Protein AF-0000000086159029 (afdb_homodimer)

Foldseek 3Di:
DPVPPVVVVVVVVVVVVVVVVVPVPPPQDDPVCLLVVLQVVLLVCLLVVHQLCVCVDPVNLVVVCVVPVNCNVSGDHSVSSVPDDYDPVSVVVSVVSNVVVD/DPVPPVVVVVVVVVVVVVVVVVVVPPPQDDPVCLLVVLQVVLLVCLLVVHQLCVCVDPVNLVVVCVVPVNCNVSGDHSVVSVPDDYDPVSVVVSVVSNVVVD

Sequence (204 aa):
MRTTNSNDQRTAALQGVGAYESLKRMVSFTAQHRPELLRRLRAFQLSCNLPSSFIEKEATIRLFTFLNPDVIQYLPTPRELDAVVLDEATMAEVRRGARTQRMRTTNSNDQRTAALQGVGAYESLKRMVSFTAQHRPELLRRLRAFQLSCNLPSSFIEKEATIRLFTFLNPDVIQYLPTPRELDAVVLDEATMAEVRRGARTQR

Structure (mmCIF, N/CA/C/O backbone):
data_AF-0000000086159029-model_v1
#
loop_
_entity.id
_entity.type
_entity.pdbx_description
1 polymer 'Uncharacterized protein'
#
loop_
_atom_site.group_PDB
_atom_site.id
_atom_site.type_symbol
_atom_site.label_atom_id
_atom_site.label_alt_id
_atom_site.label_comp_id
_atom_site.label_asym_id
_atom_site.label_entity_id
_atom_site.label_seq_id
_atom_site.pdbx_PDB_ins_code
_atom_site.Cartn_x
_atom_site.Cartn_y
_atom_site.Cartn_z
_atom_site.occupancy
_atom_site.B_iso_or_equiv
_atom_site.auth_seq_id
_atom_site.auth_comp_id
_atom_site.auth_asym_id
_atom_site.auth_atom_id
_atom_site.pdbx_PDB_model_num
ATOM 1 N N . MET A 1 1 ? -25.609 32.531 42.469 1 28.28 1 MET A N 1
ATOM 2 C CA . MET A 1 1 ? -25.703 31.391 41.562 1 28.28 1 MET A CA 1
ATOM 3 C C . MET A 1 1 ? -24.672 31.484 40.438 1 28.28 1 MET A C 1
ATOM 5 O O . MET A 1 1 ? -24.703 32.438 39.656 1 28.28 1 MET A O 1
ATOM 9 N N . ARG A 1 2 ? -23.422 30.828 40.625 1 37.5 2 ARG A N 1
ATOM 10 C CA . ARG A 1 2 ? -22.109 30.812 40 1 37.5 2 ARG A CA 1
ATOM 11 C C . ARG A 1 2 ? -22.172 30.125 38.625 1 37.5 2 ARG A C 1
ATOM 13 O O . ARG A 1 2 ? -22.109 28.906 38.531 1 37.5 2 ARG A O 1
ATOM 20 N N . THR A 1 3 ? -23 30.594 37.656 1 36.22 3 THR A N 1
ATOM 21 C CA . THR A 1 3 ? -23.25 30.156 36.312 1 36.22 3 THR A CA 1
ATOM 22 C C . THR A 1 3 ? -22 30.328 35.438 1 36.22 3 THR A C 1
ATOM 24 O O . THR A 1 3 ? -22.016 30.047 34.25 1 36.22 3 THR A O 1
ATOM 27 N N . THR A 1 4 ? -20.984 31.078 35.844 1 36.16 4 THR A N 1
ATOM 28 C CA . THR A 1 4 ? -19.922 31.422 34.906 1 36.16 4 THR A CA 1
ATOM 29 C C . THR A 1 4 ? -19.062 30.203 34.594 1 36.16 4 THR A C 1
ATOM 31 O O . THR A 1 4 ? -18.156 30.281 33.781 1 36.16 4 THR A O 1
ATOM 34 N N . ASN A 1 5 ? -19.078 29.109 35.469 1 35.81 5 ASN A N 1
ATOM 35 C CA . ASN A 1 5 ? -18.016 28.141 35.281 1 35.81 5 ASN A CA 1
ATOM 36 C C . ASN A 1 5 ? -18.297 27.203 34.125 1 35.81 5 ASN A C 1
ATOM 38 O O . ASN A 1 5 ? -17.5 26.328 33.812 1 35.81 5 ASN A O 1
ATOM 42 N N . SER A 1 6 ? -19.594 27.141 33.656 1 39.5 6 SER A N 1
ATOM 43 C CA . SER A 1 6 ? -19.844 26.078 32.688 1 39.5 6 SER A CA 1
ATOM 44 C C . SER A 1 6 ? -19.234 26.406 31.328 1 39.5 6 SER A C 1
ATOM 46 O O . SER A 1 6 ? -19.125 25.531 30.469 1 39.5 6 SER A O 1
ATOM 48 N N . ASN A 1 7 ? -19.125 27.797 31.078 1 32.94 7 ASN A N 1
ATOM 49 C CA . ASN A 1 7 ? -18.688 28.094 29.719 1 32.94 7 ASN A CA 1
ATOM 50 C C . ASN A 1 7 ? -17.219 27.766 29.516 1 32.94 7 ASN A C 1
ATOM 52 O O . ASN A 1 7 ? -16.719 27.75 28.375 1 32.94 7 ASN A O 1
ATOM 56 N N . ASP A 1 8 ? -16.375 27.781 30.609 1 37.56 8 ASP A N 1
ATOM 57 C CA . ASP A 1 8 ? -14.945 27.547 30.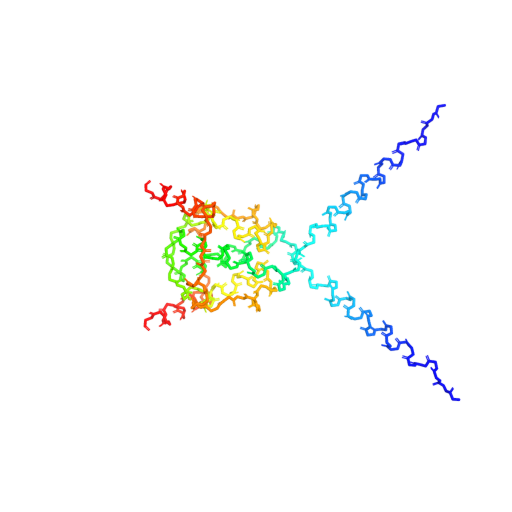438 1 37.56 8 ASP A CA 1
ATOM 58 C C . ASP A 1 8 ? -14.664 26.094 30.078 1 37.56 8 ASP A C 1
ATOM 60 O O . ASP A 1 8 ? -13.727 25.797 29.344 1 37.56 8 ASP A O 1
ATOM 64 N N . GLN A 1 9 ? -15.562 25.188 30.641 1 36.28 9 GLN A N 1
ATOM 65 C CA . GLN A 1 9 ? -15.211 23.797 30.375 1 36.28 9 GLN A CA 1
ATOM 66 C C . GLN A 1 9 ? -15.508 23.422 28.922 1 36.28 9 GLN A C 1
ATOM 68 O O . GLN A 1 9 ? -14.961 22.438 28.406 1 36.28 9 GLN A O 1
ATOM 73 N N . ARG A 1 10 ? -16.609 24.062 28.359 1 36.88 10 ARG A N 1
ATOM 74 C CA . ARG A 1 10 ? -16.875 23.719 26.953 1 36.88 10 ARG A CA 1
ATOM 75 C C . ARG A 1 10 ? -15.766 24.266 26.047 1 36.88 10 ARG A C 1
ATOM 77 O O . ARG A 1 10 ? -15.438 23.656 25.031 1 36.88 10 ARG A O 1
ATOM 84 N N . THR A 1 11 ? -15.219 25.5 26.375 1 34.94 11 THR A N 1
ATOM 85 C CA . THR A 1 11 ? -14.148 25.984 25.516 1 34.94 11 THR A CA 1
ATOM 86 C C . THR A 1 11 ? -12.914 25.094 25.641 1 34.94 11 THR A C 1
ATOM 88 O O . THR A 1 11 ? -12.156 24.922 24.688 1 34.94 11 THR A O 1
ATOM 91 N N . ALA A 1 12 ? -12.617 24.594 26.844 1 35.59 12 ALA A N 1
ATOM 92 C CA . ALA A 1 12 ? -11.469 23.703 26.984 1 35.59 12 ALA A CA 1
ATOM 93 C C . ALA A 1 12 ? -11.727 22.375 26.266 1 35.59 12 ALA A C 1
ATOM 95 O O . ALA A 1 12 ? -10.805 21.75 25.734 1 35.59 12 ALA A O 1
ATOM 96 N N . ALA A 1 13 ? -12.969 21.844 26.312 1 32.94 13 ALA A N 1
ATOM 97 C CA . ALA A 1 13 ? -13.25 20.594 25.609 1 32.94 13 ALA A CA 1
ATOM 98 C C . ALA A 1 13 ? -13.195 20.781 24.094 1 32.94 13 ALA A C 1
ATOM 100 O O . ALA A 1 13 ? -12.805 19.875 23.359 1 32.94 13 ALA A O 1
ATOM 101 N N . LEU A 1 14 ? -13.719 21.891 23.562 1 34.53 14 LEU A N 1
ATOM 102 C CA . LEU A 1 14 ? -13.578 22.156 22.141 1 34.53 14 LEU A CA 1
ATOM 103 C C . LEU A 1 14 ? -12.117 22.422 21.781 1 34.53 14 LEU A C 1
ATOM 105 O O . LEU A 1 14 ? -11.711 22.219 20.641 1 34.53 14 LEU A O 1
ATOM 109 N N . GLN A 1 15 ? -11.305 23.109 22.656 1 33.97 15 GLN A N 1
ATOM 110 C CA . GLN A 1 15 ? -9.875 23.125 22.359 1 33.97 15 GLN A CA 1
ATOM 111 C C . GLN A 1 15 ? -9.305 21.719 22.297 1 33.97 15 GLN A C 1
ATOM 113 O O . GLN A 1 15 ? -8.336 21.469 21.578 1 33.97 15 GLN A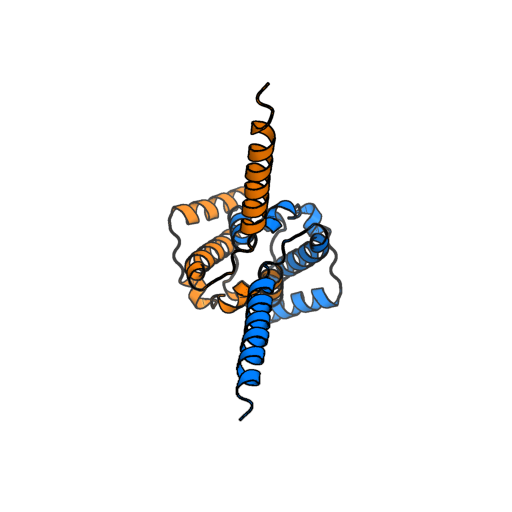 O 1
ATOM 118 N N . GLY A 1 16 ? -9.734 20.797 23.156 1 33.5 16 GLY A N 1
ATOM 119 C CA . GLY A 1 16 ? -9.312 19.406 23.031 1 33.5 16 GLY A CA 1
ATOM 120 C C . GLY A 1 16 ? -9.781 18.75 21.75 1 33.5 16 GLY A C 1
ATOM 121 O O . GLY A 1 16 ? -9.219 17.75 21.328 1 33.5 16 GLY A O 1
ATOM 122 N N . VAL A 1 17 ? -11.062 18.969 21.297 1 33.78 17 VAL A N 1
ATOM 123 C CA . VAL A 1 17 ? -11.492 18.531 19.984 1 33.78 17 VAL A CA 1
ATOM 124 C C . VAL A 1 17 ? -10.703 19.266 18.891 1 33.78 17 VAL A C 1
ATOM 126 O O . VAL A 1 17 ? -10.422 18.703 17.828 1 33.78 17 VAL A O 1
ATOM 129 N N . GLY A 1 18 ? -10.5 20.578 18.891 1 34.28 18 GLY A N 1
ATOM 130 C CA . GLY A 1 18 ? -9.617 21.234 17.938 1 34.28 18 GLY A CA 1
ATOM 131 C C . GLY A 1 18 ? -8.227 20.625 17.891 1 34.28 18 GLY A C 1
ATOM 132 O O . GLY A 1 18 ? -7.586 20.609 16.844 1 34.28 18 GLY A O 1
ATOM 133 N N . ALA A 1 19 ? -7.543 20.391 19.125 1 32.28 19 ALA A N 1
ATOM 134 C CA . ALA A 1 19 ? -6.27 19.672 19.172 1 32.28 19 ALA A CA 1
ATOM 135 C C . ALA A 1 19 ? -6.414 18.25 18.625 1 32.28 19 ALA A C 1
ATOM 137 O O . ALA A 1 19 ? -5.492 17.719 18.016 1 32.28 19 ALA A O 1
ATOM 138 N N . TYR A 1 20 ? -7.48 17.438 18.984 1 32.84 20 TYR A N 1
ATOM 139 C CA . TYR A 1 20 ? -7.703 16.156 18.328 1 32.84 20 TYR A CA 1
ATOM 140 C C . TYR A 1 20 ? -7.945 16.344 16.828 1 32.84 20 TYR A C 1
ATOM 142 O O . TYR A 1 20 ? -7.551 15.508 16.016 1 32.84 20 TYR A O 1
ATOM 150 N N . GLU A 1 21 ? -8.852 17.172 16.391 1 36.28 21 GLU A N 1
ATOM 151 C CA . GLU A 1 21 ? -8.977 17.5 14.969 1 36.28 21 GLU A CA 1
ATOM 152 C C . GLU A 1 21 ? -7.656 18.016 14.406 1 36.28 21 GLU A C 1
ATOM 154 O O . GLU A 1 21 ? -7.391 17.875 13.211 1 36.28 21 GLU A O 1
ATOM 159 N N . SER A 1 22 ? -6.895 18.859 15.031 1 35.72 22 SER A N 1
ATOM 160 C CA . SER A 1 22 ? -5.574 19.312 14.609 1 35.72 22 SER A CA 1
ATOM 161 C C . SER A 1 22 ? -4.633 18.141 14.375 1 35.72 22 SER A C 1
ATOM 163 O O . SER A 1 22 ? -3.758 18.203 13.508 1 35.72 22 SER A O 1
ATOM 165 N N . LEU A 1 23 ? -4.441 17.281 15.461 1 37.5 23 LEU A N 1
ATOM 166 C CA . LEU A 1 23 ? -3.432 16.219 15.414 1 37.5 23 LEU A CA 1
ATOM 167 C C . LEU A 1 23 ? -3.779 15.18 14.352 1 37.5 23 LEU A C 1
ATOM 169 O O . LEU A 1 23 ? -3.104 14.156 14.242 1 37.5 23 LEU A O 1
ATOM 173 N N . LYS A 1 24 ? -5.059 14.859 14.242 1 41.88 24 LYS A N 1
ATOM 174 C CA . LYS A 1 24 ? -5.121 13.797 13.25 1 41.88 24 LYS A CA 1
ATOM 175 C C . LYS A 1 24 ? -4.242 14.117 12.039 1 41.88 24 LYS A C 1
ATOM 177 O O . LYS A 1 24 ? -4.723 14.656 11.047 1 41.88 24 LYS A O 1
ATOM 182 N N . ARG A 1 25 ? -3.258 14.969 12.336 1 43.34 25 ARG A N 1
ATOM 183 C CA . ARG A 1 25 ? -2.164 15.383 11.461 1 43.34 25 ARG A CA 1
ATOM 184 C C . ARG A 1 25 ? -1.677 14.227 10.602 1 43.34 25 ARG A C 1
ATOM 186 O O . ARG A 1 25 ? -1.219 13.203 11.125 1 43.34 25 ARG A O 1
ATOM 193 N N . MET A 1 26 ? -2.264 14.062 9.547 1 47.12 26 MET A N 1
ATOM 194 C CA . MET A 1 26 ? -1.536 13.258 8.562 1 47.12 26 MET A CA 1
ATOM 195 C C . MET A 1 26 ? -0.032 13.344 8.805 1 47.12 26 MET A C 1
ATOM 197 O O . MET A 1 26 ? 0.511 14.438 8.977 1 47.12 26 MET A O 1
ATOM 201 N N . VAL A 1 27 ? 0.505 12.547 9.672 1 51.78 27 VAL A N 1
ATOM 202 C CA . VAL A 1 27 ? 1.943 12.422 9.891 1 51.78 27 VAL A CA 1
ATOM 203 C C . VAL A 1 27 ? 2.689 12.742 8.594 1 51.78 27 VAL A C 1
ATOM 205 O O . VAL A 1 27 ? 2.473 12.094 7.57 1 51.78 27 VAL A O 1
ATOM 208 N N . SER A 1 28 ? 2.916 14.031 8.406 1 69.75 28 SER A N 1
ATOM 209 C CA . SER A 1 28 ? 3.875 14.336 7.352 1 69.75 28 SER A CA 1
ATOM 210 C C . SER A 1 28 ? 5.043 13.352 7.363 1 69.75 28 SER A C 1
ATOM 212 O O . SER A 1 28 ? 5.621 13.086 8.414 1 69.75 28 SER A O 1
ATOM 214 N N . PHE A 1 29 ? 5.148 12.695 6.324 1 78.06 29 PHE A N 1
ATOM 215 C CA . PHE A 1 29 ? 6.285 11.797 6.148 1 78.06 29 PHE A CA 1
ATOM 216 C C . PHE A 1 29 ? 7.574 12.586 5.953 1 78.06 29 PHE A C 1
ATOM 218 O O . PHE A 1 29 ? 7.621 13.516 5.148 1 78.06 29 PHE A O 1
ATOM 225 N N . THR A 1 30 ? 8.422 12.383 6.871 1 82.88 30 THR A N 1
ATOM 226 C CA . THR A 1 30 ? 9.758 12.961 6.758 1 82.88 30 THR A CA 1
ATOM 227 C C . THR A 1 30 ? 10.812 11.867 6.621 1 82.88 30 THR A C 1
ATOM 229 O O . THR A 1 30 ? 10.492 10.68 6.688 1 82.88 30 THR A O 1
ATOM 232 N N . ALA A 1 31 ? 12.031 12.273 6.383 1 88.31 31 ALA A N 1
ATOM 233 C CA . ALA A 1 31 ? 13.148 11.344 6.219 1 88.31 31 ALA A CA 1
ATOM 234 C C . ALA A 1 31 ? 13.297 10.445 7.441 1 88.31 31 ALA A C 1
ATOM 236 O O . ALA A 1 31 ? 13.734 9.297 7.328 1 88.31 31 ALA A O 1
ATOM 237 N N . GLN A 1 32 ? 12.883 10.906 8.586 1 91.44 32 GLN A N 1
ATOM 238 C CA . GLN A 1 32 ? 13.023 10.133 9.812 1 91.44 32 GLN A CA 1
ATOM 239 C C . GLN A 1 32 ? 12.125 8.906 9.797 1 91.44 32 GLN A C 1
ATOM 241 O O . GLN A 1 32 ? 12.383 7.93 10.508 1 91.44 32 GLN A O 1
ATOM 246 N N . HIS A 1 33 ? 11.117 8.938 8.969 1 92.94 33 HIS A N 1
ATOM 247 C CA . HIS A 1 33 ? 10.156 7.844 8.906 1 92.94 33 HIS A CA 1
ATOM 248 C C . HIS A 1 33 ? 10.609 6.762 7.93 1 92.94 33 HIS A C 1
ATOM 250 O O . HIS A 1 33 ? 10.031 5.676 7.887 1 92.94 33 HIS A O 1
ATOM 256 N N . ARG A 1 34 ? 11.641 6.996 7.137 1 95.12 34 ARG A N 1
ATOM 257 C CA . ARG A 1 34 ? 11.992 6.133 6.02 1 95.12 34 ARG A CA 1
ATOM 258 C C . ARG A 1 34 ? 12.406 4.746 6.504 1 95.12 34 ARG A C 1
ATOM 260 O O . ARG A 1 34 ? 12.023 3.734 5.914 1 95.12 34 ARG A O 1
ATOM 267 N N . PRO A 1 35 ? 13.156 4.617 7.625 1 95.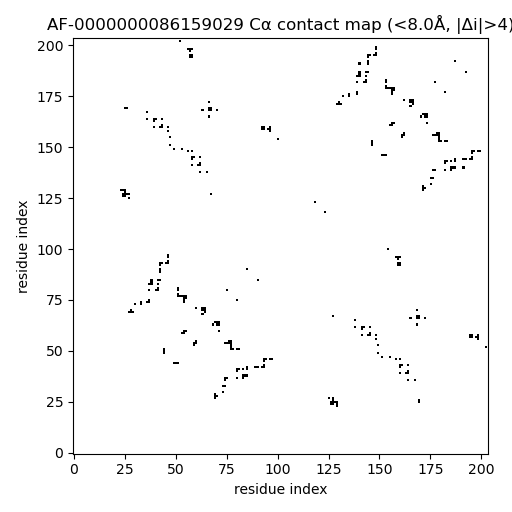69 35 PRO A N 1
ATOM 268 C CA . PRO A 1 35 ? 13.484 3.258 8.062 1 95.69 35 PRO A CA 1
ATOM 269 C C . PRO A 1 35 ? 12.242 2.424 8.375 1 95.69 35 PRO A C 1
ATOM 271 O O . PRO A 1 35 ? 12.188 1.243 8.016 1 95.69 35 PRO A O 1
ATOM 274 N N . GLU A 1 36 ? 11.312 3.02 8.992 1 95.75 36 GLU A N 1
ATOM 275 C CA . GLU A 1 36 ? 10.078 2.291 9.281 1 95.75 36 GLU A CA 1
ATOM 276 C C . GLU A 1 36 ? 9.305 2.006 7.996 1 95.75 36 GLU A C 1
ATOM 278 O O . GLU A 1 36 ? 8.703 0.935 7.852 1 95.75 36 GLU A O 1
ATOM 283 N N . LEU A 1 37 ? 9.305 2.926 7.141 1 96.56 37 LEU A N 1
ATOM 284 C CA . LEU A 1 37 ? 8.672 2.693 5.848 1 96.56 37 LEU A CA 1
ATOM 285 C C . LEU A 1 37 ? 9.273 1.471 5.156 1 96.56 37 LEU A C 1
ATOM 287 O O . LEU A 1 37 ? 8.539 0.597 4.688 1 96.56 37 LEU A O 1
ATOM 291 N N . LEU A 1 38 ? 10.57 1.429 5.117 1 98.06 38 LEU A N 1
ATOM 292 C CA . LEU A 1 38 ? 11.266 0.322 4.469 1 98.06 38 LEU A CA 1
ATOM 293 C C . LEU A 1 38 ? 10.906 -1.005 5.133 1 98.06 38 LEU A C 1
ATOM 295 O O . LEU A 1 38 ? 10.656 -1.997 4.449 1 98.06 38 LEU A O 1
ATOM 299 N N . ARG A 1 39 ? 10.867 -0.981 6.406 1 98.06 39 ARG A N 1
ATOM 300 C CA . ARG A 1 39 ? 10.523 -2.188 7.152 1 98.06 39 ARG A CA 1
ATOM 301 C C . ARG A 1 39 ? 9.109 -2.652 6.82 1 98.06 39 ARG A C 1
ATOM 303 O O . ARG A 1 39 ? 8.883 -3.838 6.57 1 98.06 39 ARG A O 1
ATOM 310 N N . ARG A 1 40 ? 8.172 -1.759 6.805 1 97.56 40 ARG A N 1
ATOM 311 C CA . ARG A 1 40 ? 6.773 -2.09 6.539 1 97.56 40 ARG A CA 1
ATOM 312 C C . ARG A 1 40 ? 6.586 -2.553 5.098 1 97.56 40 ARG A C 1
ATOM 314 O O . ARG A 1 40 ? 5.84 -3.498 4.836 1 97.56 40 ARG A O 1
ATOM 321 N N . LEU A 1 41 ? 7.293 -1.912 4.211 1 98.31 41 LEU A N 1
ATOM 322 C CA . LEU A 1 41 ? 7.23 -2.309 2.809 1 98.31 41 LEU A CA 1
ATOM 323 C C . LEU A 1 41 ? 7.793 -3.715 2.617 1 98.31 41 LEU A C 1
ATOM 325 O O . LEU A 1 41 ? 7.211 -4.527 1.892 1 98.31 41 LEU A O 1
ATOM 329 N N . ARG A 1 42 ? 8.883 -3.945 3.25 1 98.5 42 ARG A N 1
ATOM 330 C CA . ARG A 1 42 ? 9.508 -5.258 3.137 1 98.5 42 ARG A CA 1
ATOM 331 C C . ARG A 1 42 ? 8.617 -6.344 3.732 1 98.5 42 ARG A C 1
ATOM 333 O O . ARG A 1 42 ? 8.461 -7.414 3.145 1 98.5 42 ARG A O 1
ATOM 340 N N . ALA A 1 43 ? 8.023 -6.137 4.824 1 98.25 43 ALA A N 1
ATOM 341 C CA . ALA A 1 43 ? 7.102 -7.086 5.441 1 98.25 43 ALA A CA 1
ATOM 342 C C . ALA A 1 43 ? 5.906 -7.359 4.531 1 98.25 43 ALA A C 1
ATOM 344 O O . ALA A 1 43 ? 5.508 -8.516 4.355 1 98.25 43 ALA A O 1
ATOM 345 N N . PHE A 1 44 ? 5.391 -6.312 3.967 1 97.69 44 PHE A N 1
ATOM 346 C CA . PHE A 1 44 ? 4.277 -6.426 3.029 1 97.69 44 PHE A CA 1
ATOM 347 C C . PHE A 1 44 ? 4.676 -7.258 1.814 1 97.69 44 PHE A C 1
ATOM 349 O O . PHE A 1 44 ? 3.939 -8.156 1.404 1 97.69 44 PHE A O 1
ATOM 356 N N . GLN A 1 45 ? 5.816 -6.953 1.301 1 97.81 45 GLN A N 1
ATOM 357 C CA . GLN A 1 45 ? 6.352 -7.66 0.144 1 97.81 45 GLN A CA 1
ATOM 358 C C . GLN A 1 45 ? 6.438 -9.164 0.409 1 97.81 45 GLN A C 1
ATOM 360 O O . GLN A 1 45 ? 5.969 -9.969 -0.398 1 97.81 45 GLN A O 1
ATOM 365 N N . LEU A 1 46 ? 6.949 -9.453 1.49 1 97.25 46 LEU A N 1
ATOM 366 C CA . LEU A 1 46 ? 7.156 -10.852 1.836 1 97.25 46 LEU A CA 1
ATOM 367 C C . LEU A 1 46 ? 5.828 -11.531 2.154 1 97.25 46 LEU A C 1
ATOM 369 O O . LEU A 1 46 ? 5.59 -12.664 1.736 1 97.25 46 LEU A O 1
ATOM 373 N N . SER A 1 47 ? 4.953 -10.891 2.812 1 96.69 47 SER A N 1
ATOM 374 C CA . SER A 1 47 ? 3.67 -11.469 3.201 1 96.69 47 SER A CA 1
ATOM 375 C C . SER A 1 47 ? 2.801 -11.75 1.982 1 96.69 47 SER A C 1
ATOM 377 O O . SER A 1 47 ? 1.988 -12.68 1.997 1 96.69 47 SER A O 1
ATOM 379 N N . CYS A 1 48 ? 3.014 -10.969 0.991 1 96.56 48 CYS A N 1
ATOM 380 C CA . CYS A 1 48 ? 2.207 -11.102 -0.217 1 96.56 48 CYS A CA 1
ATOM 381 C C . CYS A 1 48 ? 2.982 -11.82 -1.314 1 96.56 48 CYS A C 1
ATOM 383 O O . CYS A 1 48 ? 2.482 -11.984 -2.428 1 96.56 48 CYS A O 1
ATOM 385 N N . ASN A 1 49 ? 4.195 -12.156 -1.078 1 95.69 49 ASN A N 1
ATOM 386 C CA . ASN A 1 49 ? 5.062 -12.836 -2.037 1 95.69 49 ASN A CA 1
ATOM 387 C C . ASN A 1 49 ? 5.219 -12.016 -3.32 1 95.69 49 ASN A C 1
ATOM 389 O O . ASN A 1 49 ? 5.051 -12.547 -4.422 1 95.69 49 ASN A O 1
ATOM 393 N N . LEU A 1 50 ? 5.5 -10.797 -3.096 1 96.81 50 LEU A N 1
ATOM 394 C CA . LEU A 1 50 ? 5.648 -9.898 -4.238 1 96.81 50 LEU A CA 1
ATOM 395 C C . LEU A 1 50 ? 7.109 -9.789 -4.66 1 96.81 50 LEU A C 1
ATOM 397 O O . LEU A 1 50 ? 8 -9.758 -3.811 1 96.81 50 LEU A O 1
ATOM 401 N N . PRO A 1 51 ? 7.289 -9.703 -5.988 1 96.88 51 PRO A N 1
ATOM 402 C CA . PRO A 1 51 ? 8.617 -9.234 -6.379 1 96.88 51 PRO A CA 1
ATOM 403 C C . PRO A 1 51 ? 8.891 -7.793 -5.961 1 96.88 51 PRO A C 1
ATOM 405 O O . PRO A 1 51 ? 7.949 -7.012 -5.797 1 96.88 51 PRO A O 1
ATOM 408 N N . SER A 1 52 ? 10.195 -7.422 -5.781 1 96.88 52 SER A N 1
ATOM 409 C CA . SER A 1 52 ? 10.523 -6.078 -5.312 1 96.88 52 SER A CA 1
ATOM 410 C C . SER A 1 52 ? 10.141 -5.023 -6.352 1 96.88 52 SER A C 1
ATOM 412 O O . SER A 1 52 ? 9.945 -3.855 -6.012 1 96.88 52 SER A O 1
ATOM 414 N N . SER A 1 53 ? 9.945 -5.469 -7.52 1 95.94 53 SER A N 1
ATOM 415 C CA . SER A 1 53 ? 9.609 -4.531 -8.586 1 95.94 53 SER A CA 1
ATOM 416 C C . SER A 1 53 ? 8.211 -3.963 -8.406 1 95.94 53 SER A C 1
ATOM 418 O O . SER A 1 53 ? 7.84 -2.979 -9.047 1 95.94 53 SER A O 1
ATOM 420 N N . PHE A 1 54 ? 7.445 -4.555 -7.488 1 96.69 54 PHE A N 1
ATOM 421 C CA . PHE A 1 54 ? 6.09 -4.055 -7.289 1 96.69 54 PHE A CA 1
ATOM 422 C C . PHE A 1 54 ? 6.109 -2.582 -6.898 1 96.69 54 PHE A C 1
ATOM 424 O O . PHE A 1 54 ? 5.152 -1.852 -7.168 1 96.69 54 PHE A O 1
ATOM 431 N N . ILE A 1 55 ? 7.199 -2.098 -6.289 1 97.06 55 ILE A N 1
ATOM 432 C CA . ILE A 1 55 ? 7.293 -0.75 -5.738 1 97.06 55 ILE A CA 1
ATOM 433 C C . ILE A 1 55 ? 7.363 0.267 -6.875 1 97.06 55 ILE A C 1
ATOM 435 O O . ILE A 1 55 ? 7.121 1.458 -6.668 1 97.06 55 ILE A O 1
ATOM 439 N N . GLU A 1 56 ? 7.641 -0.199 -8.047 1 95.12 56 GLU A N 1
ATOM 440 C CA . GLU A 1 56 ? 7.836 0.701 -9.18 1 95.12 56 GLU A CA 1
ATOM 441 C C . GLU A 1 56 ? 6.609 0.713 -10.094 1 95.12 56 GLU A C 1
ATOM 443 O O . GLU A 1 56 ? 6.523 1.526 -11.016 1 95.12 56 GLU A O 1
ATOM 448 N N . LYS A 1 57 ? 5.723 -0.195 -9.891 1 94.94 57 LYS A N 1
ATOM 449 C CA . LYS A 1 57 ? 4.531 -0.251 -10.734 1 94.94 57 LYS A CA 1
ATOM 450 C C . LYS A 1 57 ? 3.705 1.024 -10.609 1 94.94 57 LYS A C 1
ATOM 452 O O . LYS A 1 57 ? 3.564 1.57 -9.508 1 94.94 57 LYS A O 1
ATOM 457 N N . GLU A 1 58 ? 3.15 1.369 -11.703 1 95.31 58 GLU A N 1
ATOM 458 C CA . GLU A 1 58 ? 2.359 2.596 -11.742 1 95.31 58 GLU A CA 1
ATOM 459 C C . GLU A 1 58 ? 1.204 2.545 -10.75 1 95.31 58 GLU A C 1
ATOM 461 O O . GLU A 1 58 ? 0.96 3.51 -10.023 1 95.31 58 GLU A O 1
ATOM 466 N N . ALA A 1 59 ? 0.507 1.465 -10.711 1 96.12 59 ALA A N 1
ATOM 467 C CA . ALA A 1 59 ? -0.63 1.322 -9.805 1 96.12 59 ALA A CA 1
ATOM 468 C C . ALA A 1 59 ? -0.187 1.418 -8.344 1 96.12 59 ALA A C 1
ATOM 470 O O . ALA A 1 59 ? -0.919 1.93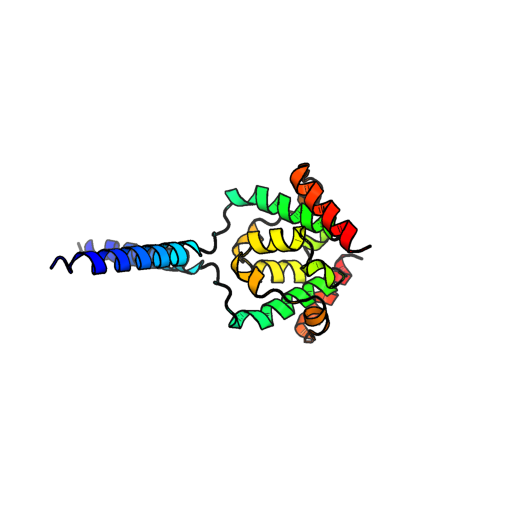8 -7.5 1 96.12 59 ALA A O 1
ATOM 471 N N . THR A 1 60 ? 1.028 0.892 -8.039 1 96.81 60 THR A N 1
ATOM 472 C CA . THR A 1 60 ? 1.575 1.021 -6.691 1 96.81 60 THR A CA 1
ATOM 473 C C . THR A 1 60 ? 1.834 2.486 -6.352 1 96.81 60 THR A C 1
ATOM 475 O O . THR A 1 60 ? 1.397 2.973 -5.305 1 96.81 60 THR A O 1
ATOM 478 N N . ILE A 1 61 ? 2.436 3.156 -7.242 1 95.62 61 ILE A N 1
ATOM 479 C CA . ILE A 1 61 ? 2.791 4.555 -7.031 1 95.62 61 ILE A CA 1
ATOM 480 C C . ILE A 1 61 ? 1.523 5.387 -6.855 1 95.62 61 ILE A C 1
ATOM 482 O O . ILE A 1 61 ? 1.447 6.23 -5.957 1 95.62 61 ILE A O 1
ATOM 486 N N . ARG A 1 62 ? 0.539 5.156 -7.59 1 95.19 62 ARG A N 1
ATOM 487 C CA . ARG A 1 62 ? -0.707 5.914 -7.504 1 95.19 62 ARG A CA 1
ATOM 488 C C . ARG A 1 62 ? -1.438 5.621 -6.199 1 95.19 62 ARG A C 1
ATOM 490 O O . ARG A 1 62 ? -2.006 6.527 -5.586 1 95.19 62 ARG A O 1
ATOM 497 N N . LEU A 1 63 ? -1.455 4.371 -5.82 1 96.44 63 LEU A N 1
ATOM 498 C CA . LEU A 1 63 ? -2.078 4.023 -4.547 1 96.44 63 LEU A CA 1
ATOM 499 C C . LEU A 1 63 ? -1.373 4.715 -3.389 1 96.44 63 LEU A C 1
ATOM 501 O O . LEU A 1 63 ? -2.021 5.34 -2.545 1 96.44 63 LEU A O 1
ATOM 505 N N . PHE A 1 64 ? -0.025 4.648 -3.373 1 95.75 64 PHE A N 1
ATOM 506 C CA . PHE A 1 64 ? 0.735 5.223 -2.268 1 95.75 64 PHE A CA 1
ATOM 507 C C . PHE A 1 64 ? 0.616 6.742 -2.262 1 95.75 64 PHE A C 1
ATOM 509 O O . PHE A 1 64 ? 0.515 7.355 -1.197 1 95.75 64 PHE A O 1
ATOM 516 N N . THR A 1 65 ? 0.579 7.332 -3.414 1 93.44 65 THR A N 1
ATOM 517 C CA . THR A 1 65 ? 0.354 8.773 -3.516 1 93.44 65 THR A CA 1
ATOM 518 C C . THR A 1 65 ? -1.01 9.148 -2.945 1 93.44 65 THR A C 1
ATOM 520 O O . THR A 1 65 ? -1.138 10.148 -2.24 1 93.44 65 THR A O 1
ATOM 523 N N . PHE A 1 66 ? -1.95 8.367 -3.289 1 92.62 66 PHE A N 1
ATOM 524 C CA . PHE A 1 66 ? -3.303 8.609 -2.803 1 92.62 66 PHE A CA 1
ATOM 525 C C . PHE A 1 66 ? -3.361 8.5 -1.283 1 92.62 66 PHE A C 1
ATOM 527 O O . PHE A 1 66 ? -4.039 9.289 -0.622 1 92.62 66 PHE A O 1
ATOM 534 N N . LEU A 1 67 ? -2.658 7.496 -0.751 1 92.62 67 LEU A N 1
ATOM 535 C CA . LEU A 1 67 ? -2.672 7.27 0.69 1 92.62 67 LEU A CA 1
ATOM 536 C C . LEU A 1 67 ? -1.892 8.359 1.419 1 92.62 67 LEU A C 1
ATOM 538 O O . LEU A 1 67 ? -2.326 8.844 2.465 1 92.62 67 LEU A O 1
ATOM 542 N N . ASN A 1 68 ? -0.752 8.672 0.876 1 90.62 68 ASN A N 1
ATOM 543 C CA . ASN A 1 68 ? 0.14 9.68 1.443 1 90.62 68 ASN A CA 1
ATOM 544 C C . ASN A 1 68 ? 1.101 10.227 0.395 1 90.62 68 ASN A C 1
ATOM 546 O O . ASN A 1 68 ? 2.135 9.625 0.113 1 90.62 68 ASN A O 1
ATOM 550 N N . PRO A 1 69 ? 0.808 11.352 -0.107 1 89.69 69 PRO A N 1
ATOM 551 C CA . PRO A 1 69 ? 1.604 11.875 -1.22 1 89.69 69 PRO A CA 1
ATOM 552 C C . PRO A 1 69 ? 3.057 12.141 -0.834 1 89.69 69 PRO A C 1
ATOM 554 O O . PRO A 1 69 ? 3.943 12.109 -1.693 1 89.69 69 PRO A O 1
ATOM 557 N N . ASP A 1 70 ? 3.352 12.258 0.41 1 87.94 70 ASP A N 1
ATOM 558 C CA . ASP A 1 70 ? 4.715 12.555 0.844 1 87.94 70 ASP A CA 1
ATOM 559 C C . ASP A 1 70 ? 5.605 11.32 0.75 1 87.94 70 ASP A C 1
ATOM 561 O O . ASP A 1 70 ? 6.832 11.438 0.74 1 87.94 70 ASP A O 1
ATOM 565 N N . VAL A 1 71 ? 4.984 10.203 0.678 1 93 71 VAL A N 1
ATOM 566 C CA . VAL A 1 71 ? 5.754 8.969 0.82 1 93 71 VAL A CA 1
ATOM 567 C C . VAL A 1 71 ? 6.551 8.703 -0.456 1 93 71 VAL A C 1
ATOM 569 O O . VAL A 1 71 ? 7.562 8 -0.43 1 93 71 VAL A O 1
ATOM 572 N N . ILE A 1 72 ? 6.156 9.297 -1.539 1 93.31 72 ILE A N 1
ATOM 573 C CA . ILE A 1 72 ? 6.688 8.938 -2.85 1 93.31 72 ILE A CA 1
ATOM 574 C C . ILE A 1 72 ? 8.18 9.266 -2.91 1 93.31 72 ILE A C 1
ATOM 576 O O . ILE A 1 72 ? 8.961 8.508 -3.494 1 93.31 72 ILE A O 1
ATOM 580 N N . GLN A 1 73 ? 8.594 10.25 -2.299 1 93.31 73 GLN A N 1
ATOM 581 C CA . GLN A 1 73 ? 10 10.656 -2.355 1 93.31 73 GLN A CA 1
ATOM 582 C C . GLN A 1 73 ? 10.867 9.766 -1.467 1 93.31 73 GLN A C 1
ATOM 584 O O . GLN A 1 73 ? 12.094 9.805 -1.552 1 93.31 73 GLN A O 1
ATOM 589 N N . TYR A 1 74 ? 10.234 8.961 -0.739 1 95.38 74 TYR A N 1
ATOM 590 C CA . TYR A 1 74 ? 10.992 8.148 0.204 1 95.38 74 TYR A CA 1
ATOM 591 C C . TYR A 1 74 ? 10.906 6.668 -0.164 1 95.38 74 TYR A C 1
ATOM 593 O O . TYR A 1 74 ? 11.43 5.812 0.553 1 95.38 74 TYR A O 1
ATOM 601 N N . LEU A 1 75 ? 10.258 6.359 -1.239 1 97.12 75 LEU A N 1
ATOM 602 C CA . LEU A 1 75 ? 10.156 4.969 -1.664 1 97.12 75 LEU A CA 1
ATOM 603 C C . LEU A 1 75 ? 11.523 4.414 -2.037 1 97.12 75 LEU A C 1
ATOM 605 O O . LEU A 1 75 ? 12.336 5.113 -2.648 1 97.12 75 LEU A O 1
ATOM 609 N N . PRO A 1 76 ? 11.742 3.221 -1.68 1 97.81 76 PRO A N 1
ATOM 610 C CA . PRO A 1 76 ? 13 2.568 -2.049 1 97.81 76 PRO A CA 1
ATOM 611 C C . PRO A 1 76 ? 13.016 2.102 -3.502 1 97.81 76 PRO A C 1
ATOM 613 O O . PRO A 1 76 ? 11.961 1.98 -4.129 1 97.81 76 PRO A O 1
ATOM 616 N N . THR A 1 77 ? 14.234 1.883 -3.965 1 97.62 77 THR A N 1
ATOM 617 C CA . THR A 1 77 ? 14.383 1.051 -5.152 1 97.62 77 THR A CA 1
ATOM 618 C C . THR A 1 77 ? 14.156 -0.419 -4.82 1 97.62 77 THR A C 1
ATOM 620 O O . THR A 1 77 ? 14.203 -0.812 -3.652 1 97.62 77 THR A O 1
ATOM 623 N N . PRO A 1 78 ? 13.875 -1.224 -5.891 1 98 78 PRO A N 1
ATOM 624 C CA . PRO A 1 78 ? 13.758 -2.664 -5.648 1 98 78 PRO A CA 1
ATOM 625 C C . PRO A 1 78 ? 14.984 -3.246 -4.953 1 98 78 PRO A C 1
ATOM 627 O O . PRO A 1 78 ? 14.852 -4.047 -4.023 1 98 78 PRO A O 1
ATOM 630 N N . ARG A 1 79 ? 16.094 -2.807 -5.316 1 98.06 79 ARG A N 1
ATOM 631 C CA . ARG A 1 79 ? 17.328 -3.299 -4.711 1 98.06 79 ARG A CA 1
ATOM 632 C C . ARG A 1 79 ? 17.406 -2.91 -3.238 1 98.06 79 ARG A C 1
ATOM 634 O O . ARG A 1 79 ? 17.797 -3.725 -2.396 1 98.06 79 ARG A O 1
ATOM 641 N N . GLU A 1 80 ? 17.109 -1.696 -2.947 1 98.25 80 GLU A N 1
ATOM 642 C CA . GLU A 1 80 ? 17.094 -1.248 -1.558 1 98.25 80 GLU A CA 1
ATOM 643 C C . GLU A 1 80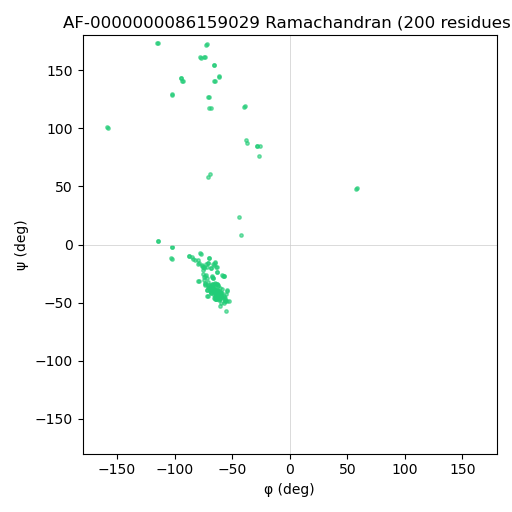 ? 16.109 -2.051 -0.727 1 98.25 80 GLU A C 1
ATOM 645 O O . GLU A 1 80 ? 16.375 -2.391 0.426 1 98.25 80 GLU A O 1
ATOM 650 N N . LEU A 1 81 ? 15.016 -2.287 -1.316 1 98.31 81 LEU A N 1
ATOM 651 C CA . LEU A 1 81 ? 13.984 -3.037 -0.614 1 98.31 81 LEU A CA 1
ATOM 652 C C . LEU A 1 81 ? 14.453 -4.457 -0.309 1 98.31 81 LEU A C 1
ATOM 654 O O . LEU A 1 81 ? 14.258 -4.953 0.802 1 98.31 81 LEU A O 1
ATOM 658 N N . ASP A 1 82 ? 15.055 -5.105 -1.242 1 97.88 82 ASP A N 1
ATOM 659 C CA . ASP A 1 82 ? 15.531 -6.477 -1.093 1 97.88 82 ASP A CA 1
ATOM 660 C C . ASP A 1 82 ? 16.609 -6.57 -0.019 1 97.88 82 ASP A C 1
ATOM 662 O O . ASP A 1 82 ? 16.812 -7.633 0.578 1 97.88 82 ASP A O 1
ATOM 666 N N . ALA A 1 83 ? 17.219 -5.453 0.189 1 98.06 83 ALA A N 1
ATOM 667 C CA . ALA A 1 83 ? 18.344 -5.438 1.123 1 98.06 83 ALA A CA 1
ATOM 668 C C . ALA A 1 83 ? 17.859 -5.281 2.561 1 98.06 83 ALA A C 1
ATOM 670 O O . ALA A 1 83 ? 18.641 -5.422 3.506 1 98.06 83 ALA A O 1
ATOM 671 N N . VAL A 1 84 ? 16.641 -4.949 2.732 1 98.12 84 VAL A N 1
ATOM 672 C CA . VAL A 1 84 ? 16.094 -4.723 4.066 1 98.12 84 VAL A CA 1
ATOM 673 C C . VAL A 1 84 ? 15.992 -6.047 4.816 1 98.12 84 VAL A C 1
ATOM 675 O O . VAL A 1 84 ? 15.375 -6.996 4.332 1 98.12 84 VAL A O 1
ATOM 678 N N . VAL A 1 85 ? 16.562 -6.062 5.988 1 97.19 85 VAL A N 1
ATOM 679 C CA . VAL A 1 85 ? 16.5 -7.219 6.871 1 97.19 85 VAL A CA 1
ATOM 680 C C . VAL A 1 85 ? 15.469 -6.965 7.977 1 97.19 85 VAL A C 1
ATOM 682 O O . VAL A 1 85 ? 15.516 -5.934 8.648 1 97.19 85 VAL A O 1
ATOM 685 N N . LEU A 1 86 ? 14.586 -7.941 8.109 1 97.62 86 LEU A N 1
ATOM 686 C CA . LEU A 1 86 ? 13.523 -7.777 9.102 1 97.62 86 LEU A CA 1
ATOM 687 C C . LEU A 1 86 ? 13.93 -8.398 10.438 1 97.62 86 LEU A C 1
ATOM 689 O O . LEU A 1 86 ? 14.562 -9.461 10.469 1 97.62 86 LEU A O 1
ATOM 693 N N . ASP A 1 87 ? 13.531 -7.668 11.422 1 95.44 87 ASP A N 1
ATOM 694 C CA . ASP A 1 87 ? 13.711 -8.273 12.734 1 95.44 87 ASP A CA 1
ATOM 695 C C . ASP A 1 87 ? 12.703 -9.406 12.961 1 95.44 87 ASP A C 1
ATOM 697 O O . ASP A 1 87 ? 11.789 -9.594 12.156 1 95.44 87 ASP A O 1
ATOM 701 N N . GLU A 1 88 ? 12.883 -10.117 14.023 1 94.69 88 GLU A N 1
ATOM 702 C CA . GLU A 1 88 ? 12.086 -11.297 14.305 1 94.69 88 GLU A CA 1
ATOM 703 C C . GLU A 1 88 ? 10.617 -10.938 14.531 1 94.69 88 GLU A C 1
ATOM 705 O O . GLU A 1 88 ? 9.719 -11.664 14.102 1 94.69 88 GLU A O 1
ATOM 710 N N . ALA A 1 89 ? 10.359 -9.859 15.211 1 93.06 89 ALA A N 1
ATOM 711 C CA . ALA A 1 89 ? 8.984 -9.453 15.484 1 93.06 89 ALA A CA 1
ATOM 712 C C . ALA A 1 89 ? 8.227 -9.172 14.195 1 93.06 89 ALA A C 1
ATOM 714 O O . ALA A 1 89 ? 7.078 -9.594 14.039 1 93.06 89 ALA A O 1
ATOM 715 N N . THR A 1 90 ? 8.891 -8.492 13.289 1 94.56 90 THR A N 1
ATOM 716 C CA . THR A 1 90 ? 8.258 -8.195 12.008 1 94.56 90 THR A CA 1
ATOM 717 C C . THR A 1 90 ? 8.117 -9.453 11.164 1 94.56 90 THR A C 1
ATOM 719 O O . THR A 1 90 ? 7.121 -9.633 10.453 1 94.56 90 THR A O 1
ATOM 722 N N . MET A 1 91 ? 9.07 -10.344 11.195 1 95.06 91 MET A N 1
ATOM 723 C CA . MET A 1 91 ? 8.992 -11.609 10.461 1 95.06 91 MET A CA 1
ATOM 724 C C . MET A 1 91 ? 7.84 -12.461 10.977 1 95.06 91 MET A C 1
ATOM 726 O O . MET A 1 91 ? 7.207 -13.188 10.203 1 95.06 91 MET A O 1
ATOM 730 N N . ALA A 1 92 ? 7.594 -12.352 12.25 1 93.12 92 ALA A N 1
ATOM 731 C CA . ALA A 1 92 ? 6.461 -13.086 12.812 1 93.12 92 ALA A CA 1
ATOM 732 C C . ALA A 1 92 ? 5.145 -12.617 12.203 1 93.12 92 ALA A C 1
ATOM 734 O O . ALA A 1 92 ? 4.246 -13.422 11.953 1 93.12 92 ALA A O 1
ATOM 735 N N . GLU A 1 93 ? 5.059 -11.352 12.023 1 89.31 93 GLU A N 1
ATOM 736 C CA . GLU A 1 93 ? 3.902 -10.773 11.352 1 89.31 93 GLU A CA 1
ATOM 737 C C . GLU A 1 93 ? 3.717 -11.375 9.961 1 89.31 93 GLU A C 1
ATOM 739 O O . GLU A 1 93 ? 2.602 -11.719 9.57 1 89.31 93 GLU A O 1
ATOM 744 N N . VAL A 1 94 ? 4.793 -11.5 9.18 1 93.94 94 VAL A N 1
ATOM 745 C CA . VAL A 1 94 ? 4.801 -12.031 7.82 1 93.94 94 VAL A CA 1
ATOM 746 C C . VAL A 1 94 ? 4.336 -13.484 7.836 1 93.94 94 VAL A C 1
ATOM 748 O O . VAL A 1 94 ? 3.5 -13.883 7.023 1 93.94 94 VAL A O 1
ATOM 751 N N . ARG A 1 95 ? 4.754 -14.18 8.773 1 90.75 95 ARG A N 1
ATOM 752 C CA . ARG A 1 95 ? 4.465 -15.609 8.844 1 90.75 95 ARG A CA 1
ATOM 753 C C . ARG A 1 95 ? 3.008 -15.852 9.227 1 90.75 95 ARG A C 1
ATOM 755 O O . ARG A 1 95 ? 2.395 -16.812 8.766 1 90.75 95 ARG A O 1
ATOM 762 N N . ARG A 1 96 ? 2.477 -15.047 10.031 1 86.25 96 ARG A N 1
ATOM 763 C CA . ARG A 1 96 ? 1.079 -15.188 10.422 1 86.25 96 ARG A CA 1
ATOM 764 C C . ARG A 1 96 ? 0.153 -14.992 9.227 1 86.25 96 ARG A C 1
ATOM 766 O O . ARG A 1 96 ? -0.885 -15.648 9.117 1 86.25 96 ARG A O 1
ATOM 773 N N . GLY A 1 97 ? 0.476 -14.094 8.383 1 76.75 97 GLY A N 1
ATOM 774 C CA . GLY A 1 97 ? -0.331 -13.875 7.191 1 76.75 97 GLY A CA 1
ATOM 775 C C . GLY A 1 97 ? -0.29 -15.039 6.219 1 76.75 97 GLY A C 1
ATOM 776 O O . GLY A 1 97 ? -1.253 -15.273 5.484 1 76.75 97 GLY A O 1
ATOM 777 N N . ALA A 1 98 ? 0.811 -15.68 6.141 1 72.5 98 ALA A N 1
ATOM 778 C CA . ALA A 1 98 ? 0.974 -16.828 5.25 1 72.5 98 ALA A CA 1
ATOM 779 C C . ALA A 1 98 ? 0.115 -18 5.707 1 72.5 98 ALA A C 1
ATOM 781 O O . ALA A 1 98 ? -0.364 -18.781 4.883 1 72.5 98 ALA A O 1
ATOM 782 N N . ARG A 1 99 ? -0.142 -18.047 6.895 1 63.97 99 ARG A N 1
ATOM 783 C CA . ARG A 1 99 ? -0.889 -19.172 7.453 1 63.97 99 ARG A CA 1
ATOM 784 C C . ARG A 1 99 ? -2.385 -19.016 7.203 1 63.97 99 ARG A C 1
ATOM 786 O O . ARG A 1 99 ? -3.109 -20 7.086 1 63.97 99 ARG A O 1
ATOM 793 N N . THR A 1 100 ? -2.777 -17.828 7.176 1 58.09 100 THR A N 1
ATOM 794 C CA . THR A 1 100 ? -4.211 -17.625 7.008 1 58.09 100 THR A CA 1
ATOM 795 C C . THR A 1 100 ? -4.625 -17.891 5.562 1 58.09 100 THR A C 1
ATOM 797 O O . THR A 1 100 ? -5.812 -18.062 5.27 1 58.09 100 THR A O 1
ATOM 800 N N . GLN A 1 101 ? -3.756 -17.828 4.59 1 55.56 101 GLN A N 1
ATOM 801 C CA . GLN A 1 101 ? -4.078 -18.062 3.188 1 55.56 101 GLN A CA 1
ATOM 802 C C . GLN A 1 101 ? -4.16 -19.562 2.896 1 55.56 101 GLN A C 1
ATOM 804 O O . GLN A 1 101 ? -4.672 -19.969 1.852 1 55.56 101 GLN A O 1
ATOM 809 N N . ARG A 1 102 ? -3.678 -20.422 3.818 1 43.47 102 ARG A N 1
ATOM 810 C CA . ARG A 1 102 ? -3.803 -21.859 3.611 1 43.47 102 ARG A CA 1
ATOM 811 C C . ARG A 1 102 ? -5.133 -22.375 4.145 1 43.47 102 ARG A C 1
ATOM 813 O O . ARG A 1 102 ? -5.609 -21.922 5.188 1 43.47 102 ARG A O 1
ATOM 820 N N . MET B 1 1 ? 11.258 57.156 -4.285 1 28.03 1 MET B N 1
ATOM 821 C CA . MET B 1 1 ? 11.734 55.781 -4.484 1 28.03 1 MET B CA 1
ATOM 822 C C . MET B 1 1 ? 10.914 54.781 -3.662 1 28.03 1 MET B C 1
ATOM 824 O O . MET B 1 1 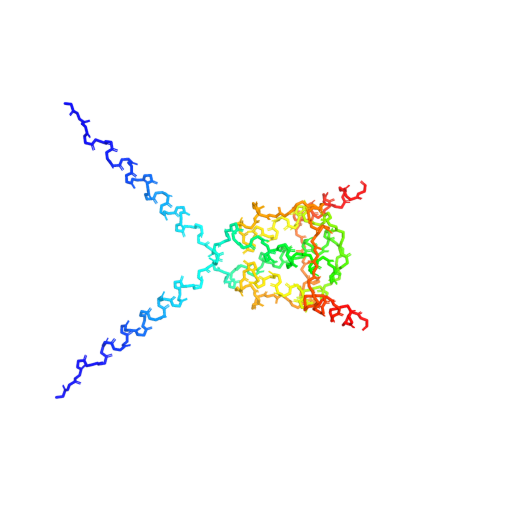? 10.844 54.906 -2.438 1 28.03 1 MET B O 1
ATOM 828 N N . ARG B 1 2 ? 9.82 54.094 -4.309 1 37.06 2 ARG B N 1
ATOM 829 C CA . ARG B 1 2 ? 8.672 53.281 -3.928 1 37.06 2 ARG B CA 1
ATOM 830 C C . ARG B 1 2 ? 9.125 51.906 -3.385 1 37.06 2 ARG B C 1
ATOM 832 O O . ARG B 1 2 ? 9.406 51 -4.156 1 37.06 2 ARG B O 1
ATOM 839 N N . THR B 1 3 ? 9.898 51.844 -2.314 1 36.47 3 THR B N 1
ATOM 840 C CA . THR B 1 3 ? 10.438 50.688 -1.602 1 36.47 3 THR B CA 1
ATOM 841 C C . THR B 1 3 ? 9.312 49.875 -0.97 1 36.47 3 THR B C 1
ATOM 843 O O . THR B 1 3 ? 9.562 48.875 -0.295 1 36.47 3 THR B O 1
ATOM 846 N N . THR B 1 4 ? 8.078 50.375 -0.823 1 37.19 4 THR B N 1
ATOM 847 C CA . THR B 1 4 ? 7.125 49.656 0.019 1 37.19 4 THR B CA 1
ATOM 848 C C . THR B 1 4 ? 6.648 48.375 -0.668 1 37.19 4 THR B C 1
ATOM 850 O O . THR B 1 4 ? 5.879 47.594 -0.092 1 37.19 4 THR B O 1
ATOM 853 N N . ASN B 1 5 ? 6.848 48.219 -2.037 1 36.91 5 ASN B N 1
ATOM 854 C CA . ASN B 1 5 ? 6.113 47.125 -2.654 1 36.91 5 ASN B CA 1
ATOM 855 C C . ASN B 1 5 ? 6.785 45.781 -2.387 1 36.91 5 ASN B C 1
ATOM 857 O O . ASN B 1 5 ? 6.34 44.75 -2.893 1 36.91 5 ASN B O 1
ATOM 861 N N . SER B 1 6 ? 8.094 45.812 -1.935 1 40.97 6 SER B N 1
ATOM 862 C CA . SER B 1 6 ? 8.742 44.5 -1.927 1 40.97 6 SER B CA 1
ATOM 863 C C . SER B 1 6 ? 8.25 43.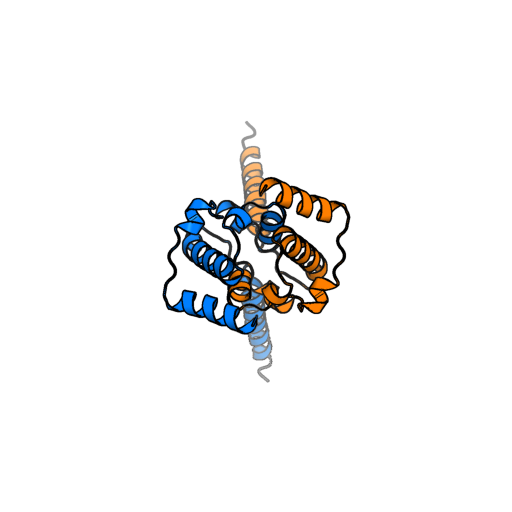625 -0.764 1 40.97 6 SER B C 1
ATOM 865 O O . SER B 1 6 ? 8.469 42.438 -0.748 1 40.97 6 SER B O 1
ATOM 867 N N . ASN B 1 7 ? 7.766 44.375 0.346 1 34.22 7 ASN B N 1
ATOM 868 C CA . ASN B 1 7 ? 7.465 43.562 1.508 1 34.22 7 ASN B CA 1
ATOM 869 C C . ASN B 1 7 ? 6.172 42.781 1.317 1 34.22 7 ASN B C 1
ATOM 871 O O . ASN B 1 7 ? 5.91 41.812 2.041 1 34.22 7 ASN B O 1
ATOM 875 N N . ASP B 1 8 ? 5.211 43.312 0.478 1 38.94 8 ASP B N 1
ATOM 876 C CA . ASP B 1 8 ? 3.93 42.625 0.348 1 38.94 8 ASP B CA 1
ATOM 877 C C . ASP B 1 8 ? 4.078 41.312 -0.459 1 38.94 8 ASP B C 1
ATOM 879 O O . ASP B 1 8 ? 3.355 40.344 -0.228 1 38.94 8 ASP B O 1
ATOM 883 N N . GLN B 1 9 ? 5.102 41.312 -1.39 1 36.88 9 GLN B N 1
ATOM 884 C CA . GLN B 1 9 ? 5.172 40.094 -2.186 1 36.88 9 GLN B CA 1
ATOM 885 C C . GLN B 1 9 ? 5.75 38.938 -1.371 1 36.88 9 GLN B C 1
ATOM 887 O O . GLN B 1 9 ? 5.52 37.781 -1.689 1 36.88 9 GLN B O 1
ATOM 892 N N . ARG B 1 10 ? 6.672 39.312 -0.389 1 38.06 10 ARG B N 1
ATOM 893 C CA . ARG B 1 10 ? 7.195 38.219 0.407 1 38.06 10 ARG B CA 1
ATOM 894 C C . ARG B 1 10 ? 6.121 37.656 1.331 1 38.06 10 ARG B C 1
ATOM 896 O O . ARG B 1 10 ? 6.094 36.438 1.598 1 38.06 10 ARG B O 1
ATOM 903 N N . THR B 1 11 ? 5.227 38.562 1.877 1 36.53 11 THR B N 1
ATOM 904 C CA . THR B 1 11 ? 4.18 37.969 2.719 1 36.53 11 THR B CA 1
ATOM 905 C C . THR B 1 11 ? 3.234 37.125 1.895 1 36.53 11 THR B C 1
ATOM 907 O O . THR B 1 11 ? 2.734 36.094 2.379 1 36.53 11 THR B O 1
ATOM 910 N N . ALA B 1 12 ? 2.973 37.5 0.647 1 36.5 12 ALA B N 1
ATOM 911 C CA . ALA B 1 12 ? 2.105 36.656 -0.173 1 36.5 12 ALA B CA 1
ATOM 912 C C . ALA B 1 12 ? 2.795 35.344 -0.533 1 36.5 12 ALA B C 1
ATOM 914 O O . ALA B 1 12 ? 2.141 34.312 -0.66 1 36.5 12 ALA B O 1
ATOM 915 N N . ALA B 1 13 ? 4.117 35.344 -0.753 1 34.06 13 ALA B N 1
ATOM 916 C CA . ALA B 1 13 ? 4.809 34.094 -1.048 1 34.06 13 ALA B CA 1
ATOM 917 C C . ALA B 1 13 ? 4.852 33.188 0.182 1 34.06 13 ALA B C 1
ATOM 919 O O . ALA B 1 13 ? 4.766 31.969 0.064 1 34.06 13 ALA B O 1
ATOM 920 N N . LEU B 1 14 ? 5.082 33.75 1.368 1 35.62 14 LEU B N 1
ATOM 921 C CA . LEU B 1 14 ? 5.023 32.938 2.572 1 35.62 14 LEU B CA 1
ATOM 922 C C . LEU B 1 14 ? 3.594 32.469 2.855 1 35.62 14 LEU B C 1
ATOM 924 O O . LEU B 1 14 ? 3.377 31.438 3.471 1 35.62 14 LEU B O 1
ATOM 928 N N . GLN B 1 15 ? 2.564 33.344 2.561 1 35 15 GLN B N 1
ATOM 929 C CA . GLN B 1 15 ? 1.22 32.781 2.654 1 35 15 GLN B CA 1
ATOM 930 C C . GLN B 1 15 ? 1.036 31.625 1.678 1 35 15 GLN B C 1
ATOM 932 O O . GLN B 1 15 ? 0.28 30.688 1.95 1 35 15 GLN B O 1
ATOM 937 N N . GLY B 1 16 ? 1.604 31.703 0.476 1 34.97 16 GLY B N 1
ATOM 938 C CA . GLY B 1 16 ? 1.572 30.562 -0.408 1 34.97 16 GLY B CA 1
ATOM 939 C C . GLY B 1 16 ? 2.32 29.359 0.146 1 34.97 16 GLY B C 1
ATOM 940 O O . GLY B 1 16 ? 2.057 28.219 -0.245 1 34.97 16 GLY B O 1
ATOM 941 N N . VAL B 1 17 ? 3.52 29.562 0.79 1 34.81 17 VAL B N 1
ATOM 942 C CA . VAL B 1 17 ? 4.18 28.469 1.505 1 34.81 17 VAL B CA 1
ATOM 943 C C . VAL B 1 17 ? 3.314 28.031 2.686 1 34.81 17 VAL B C 1
ATOM 945 O O . VAL B 1 17 ? 3.236 26.844 2.998 1 34.81 17 VAL B O 1
ATOM 948 N N . GLY B 1 18 ? 2.791 28.938 3.514 1 35.22 18 GLY B N 1
ATOM 949 C CA . GLY B 1 18 ? 1.858 28.516 4.551 1 35.22 18 GLY B CA 1
ATOM 950 C C . GLY B 1 18 ? 0.681 27.734 4.016 1 35.22 18 GLY B C 1
ATOM 951 O O . GLY B 1 18 ? 0.202 26.797 4.668 1 35.22 18 GLY B O 1
ATOM 952 N N . ALA B 1 19 ? -0.029 28.266 2.891 1 32.97 19 ALA B N 1
ATOM 953 C CA . ALA B 1 19 ? -1.084 27.5 2.23 1 32.97 19 ALA B CA 1
ATOM 954 C C . ALA B 1 19 ? -0.539 26.203 1.654 1 32.97 19 ALA B C 1
ATOM 956 O O . ALA B 1 19 ? -1.229 25.172 1.653 1 32.97 19 ALA B O 1
ATOM 957 N N . TYR B 1 20 ? 0.653 26.156 0.939 1 33.66 20 TYR B N 1
ATOM 958 C CA . TYR B 1 20 ? 1.27 24.875 0.576 1 33.66 20 TYR B CA 1
ATOM 959 C C . TYR B 1 20 ? 1.604 24.062 1.816 1 33.66 20 TYR B C 1
ATOM 961 O O . TYR B 1 20 ? 1.47 22.844 1.813 1 33.66 20 TYR B O 1
ATOM 969 N N . GLU B 1 21 ? 2.275 24.594 2.801 1 36.81 21 GLU B N 1
ATOM 970 C CA . GLU B 1 21 ? 2.451 23.891 4.07 1 36.81 21 GLU B CA 1
ATOM 971 C C . GLU B 1 21 ? 1.106 23.516 4.684 1 36.81 21 GLU B C 1
ATOM 973 O O . GLU B 1 21 ? 0.978 22.469 5.316 1 36.81 21 GLU B O 1
ATOM 978 N N . SER B 1 22 ? 0.126 24.359 4.746 1 36.97 22 SER B N 1
ATOM 979 C CA . SER B 1 22 ? -1.222 24.016 5.191 1 36.97 22 SER B CA 1
ATOM 980 C C . SER B 1 22 ? -1.815 22.891 4.355 1 36.97 22 SER B C 1
ATOM 982 O O . SER B 1 22 ? -2.637 22.109 4.848 1 36.97 22 SER B O 1
ATOM 984 N N . LEU B 1 23 ? -1.757 23.031 2.992 1 37.84 23 LEU B N 1
ATOM 985 C CA . LEU B 1 23 ? -2.318 22.031 2.104 1 37.84 23 LEU B CA 1
ATOM 986 C C . LEU B 1 23 ? -1.548 20.719 2.219 1 37.84 23 LEU B C 1
ATOM 988 O O . LEU B 1 23 ? -1.867 19.734 1.536 1 37.84 23 LEU B O 1
ATOM 992 N N . LYS B 1 24 ? -0.237 20.812 2.312 1 42.09 24 LYS B N 1
ATOM 993 C CA . LYS B 1 24 ? 0.331 19.484 2.5 1 42.09 24 LYS B CA 1
ATOM 994 C C . LYS B 1 24 ? -0.494 18.672 3.494 1 42.09 24 LYS B C 1
ATOM 996 O O . LYS B 1 24 ? -0.054 18.422 4.617 1 42.09 24 LYS B O 1
ATOM 1001 N N . ARG B 1 25 ? -1.612 19.281 3.828 1 43.53 25 ARG B N 1
ATOM 1002 C CA . ARG B 1 25 ? -2.65 18.688 4.664 1 43.53 25 ARG B CA 1
ATOM 1003 C C . ARG B 1 25 ? -2.828 17.203 4.352 1 43.53 25 ARG B C 1
ATOM 1005 O O . ARG B 1 25 ? -3.166 16.844 3.223 1 43.53 25 ARG B O 1
ATOM 1012 N N . MET B 1 26 ? -2.107 16.453 5.02 1 47.09 26 MET B N 1
ATOM 1013 C CA . MET B 1 26 ? -2.504 15.047 5.078 1 47.09 26 MET B CA 1
ATOM 1014 C C . MET B 1 26 ? -4.008 14.898 4.871 1 47.09 26 MET B C 1
ATOM 1016 O O . MET B 1 26 ? -4.801 15.547 5.555 1 47.09 26 MET B O 1
ATOM 1020 N N . VAL B 1 27 ? -4.469 15.031 3.623 1 51.69 27 VAL B N 1
ATOM 1021 C CA . VAL B 1 27 ? -5.859 14.773 3.27 1 51.69 27 VAL B CA 1
ATOM 1022 C C . VAL B 1 27 ? -6.453 13.734 4.219 1 51.69 27 VAL B C 1
ATOM 1024 O O . VAL B 1 27 ? -5.949 12.617 4.316 1 51.69 27 VAL B O 1
ATOM 1027 N N . SER B 1 28 ? -6.91 14.219 5.344 1 69.56 28 SER B N 1
ATOM 1028 C CA . SER B 1 28 ? -7.742 13.32 6.137 1 69.56 28 SER B CA 1
ATOM 1029 C C . SER B 1 28 ? -8.656 12.484 5.25 1 69.56 28 SER B C 1
ATOM 1031 O O . SER B 1 28 ? -9.297 13.008 4.34 1 69.56 28 SER B O 1
ATOM 1033 N N . PHE B 1 29 ? -8.469 11.273 5.352 1 78.12 29 PHE B N 1
ATOM 1034 C CA . PHE B 1 29 ? -9.344 10.344 4.648 1 78.12 29 PHE B CA 1
ATOM 1035 C C . PHE B 1 29 ? -10.75 10.367 5.234 1 78.12 29 PHE B C 1
ATOM 1037 O O . PHE B 1 29 ? -10.922 10.281 6.453 1 78.12 29 PHE B O 1
ATOM 1044 N N . THR B 1 30 ? -11.633 10.742 4.426 1 82.69 30 THR B N 1
ATOM 1045 C CA . THR B 1 30 ? -13.039 10.695 4.789 1 82.69 30 THR B CA 1
ATOM 1046 C C . THR B 1 30 ? -13.797 9.703 3.908 1 82.69 30 THR B C 1
ATOM 1048 O O . THR B 1 30 ? -13.227 9.133 2.977 1 82.69 30 THR B O 1
ATOM 1051 N N . ALA B 1 31 ? -15.055 9.477 4.246 1 88 31 ALA B N 1
ATOM 1052 C CA . ALA B 1 31 ? -15.906 8.547 3.506 1 88 31 ALA B CA 1
ATOM 1053 C C . ALA B 1 31 ? -15.984 8.938 2.031 1 88 31 ALA B C 1
ATOM 1055 O O . ALA B 1 31 ? -16.141 8.07 1.164 1 88 31 ALA B O 1
ATOM 1056 N N . GLN B 1 32 ? -15.812 10.18 1.725 1 91.25 32 GLN B N 1
ATOM 1057 C CA . GLN B 1 32 ? -15.914 10.641 0.344 1 91.25 32 GLN B CA 1
ATOM 1058 C C . GLN B 1 32 ? -14.758 10.102 -0.5 1 91.25 32 GLN B C 1
ATOM 1060 O O . GLN B 1 32 ? -14.867 10.023 -1.726 1 91.25 32 GLN B O 1
ATOM 1065 N N . HIS B 1 33 ? -13.695 9.711 0.164 1 92.56 33 HIS B N 1
ATOM 1066 C CA . HIS B 1 33 ? -12.508 9.234 -0.535 1 92.56 33 HIS B CA 1
ATOM 1067 C C . HIS B 1 33 ? -12.594 7.738 -0.814 1 92.56 33 HIS B C 1
ATOM 1069 O O . HIS B 1 33 ? -11.781 7.195 -1.569 1 92.56 33 HIS B O 1
ATOM 1075 N N . ARG B 1 34 ? -13.562 7.023 -0.264 1 94.88 34 ARG B N 1
ATOM 1076 C CA . ARG B 1 34 ? -13.586 5.566 -0.277 1 94.88 34 ARG B CA 1
ATOM 1077 C C . ARG B 1 34 ? -13.719 5.031 -1.698 1 94.88 34 ARG B C 1
ATOM 1079 O O . ARG B 1 34 ? -13.055 4.066 -2.072 1 94.88 34 ARG B O 1
ATOM 1086 N N . PRO B 1 35 ? -14.539 5.652 -2.586 1 95.5 35 PRO B N 1
ATOM 1087 C CA . PRO B 1 35 ? -14.602 5.117 -3.947 1 95.5 35 PRO B CA 1
ATOM 1088 C C . PRO B 1 35 ? -13.25 5.148 -4.656 1 95.5 35 PRO B C 1
ATOM 1090 O O . PRO B 1 35 ? -12.883 4.191 -5.344 1 95.5 35 PRO B O 1
ATOM 1093 N N . GLU B 1 36 ? -12.555 6.211 -4.469 1 95.5 36 GLU B N 1
ATOM 1094 C CA . GLU B 1 36 ? -11.227 6.281 -5.074 1 95.5 36 GLU B CA 1
ATOM 1095 C C . GLU B 1 36 ? -10.266 5.297 -4.418 1 95.5 36 GLU B C 1
ATOM 1097 O O . GLU B 1 36 ? -9.43 4.688 -5.094 1 95.5 36 GLU B O 1
ATOM 1102 N N . LEU B 1 37 ? -10.375 5.168 -3.166 1 96.44 37 LEU B N 1
ATOM 1103 C CA . LEU B 1 37 ? -9.57 4.168 -2.477 1 96.44 37 LEU B CA 1
ATOM 1104 C C . LEU B 1 37 ? -9.797 2.781 -3.066 1 96.44 37 LEU B C 1
ATOM 1106 O O . LEU B 1 37 ? -8.836 2.068 -3.373 1 96.44 37 LEU B O 1
ATOM 1110 N N . LEU B 1 38 ? -11.039 2.422 -3.221 1 98 38 LEU B N 1
ATOM 1111 C CA . LEU B 1 38 ? -11.383 1.107 -3.75 1 98 38 LEU B CA 1
ATOM 1112 C C . LEU B 1 38 ? -10.82 0.922 -5.156 1 98 38 LEU B C 1
ATOM 1114 O O . LEU B 1 38 ? -10.273 -0.135 -5.477 1 98 38 LEU B O 1
ATOM 1118 N N . ARG B 1 39 ? -10.93 1.934 -5.926 1 98 39 ARG B N 1
ATOM 1119 C CA . ARG B 1 39 ? -10.406 1.879 -7.289 1 98 39 ARG B CA 1
ATOM 1120 C C . ARG B 1 39 ? -8.891 1.668 -7.289 1 98 39 ARG B C 1
ATOM 1122 O O . ARG B 1 39 ? -8.375 0.829 -8.031 1 98 39 ARG B O 1
ATOM 1129 N N . ARG B 1 40 ? -8.188 2.396 -6.469 1 97.5 40 ARG B N 1
ATOM 1130 C CA . ARG B 1 40 ? -6.73 2.309 -6.41 1 97.5 40 ARG B CA 1
ATOM 1131 C C . ARG B 1 40 ? -6.285 0.961 -5.848 1 97.5 40 ARG B C 1
ATOM 1133 O O . ARG B 1 40 ? -5.316 0.37 -6.336 1 97.5 40 ARG B O 1
ATOM 1140 N N . LEU B 1 41 ? -7.02 0.484 -4.887 1 98.31 41 LEU B N 1
ATOM 1141 C CA . LEU B 1 41 ? -6.715 -0.824 -4.312 1 98.31 41 LEU B CA 1
ATOM 1142 C C . LEU B 1 41 ? -6.926 -1.93 -5.344 1 98.31 41 LEU B C 1
ATOM 1144 O O . LEU B 1 41 ? -6.102 -2.842 -5.453 1 98.31 41 LEU B O 1
ATOM 1148 N N . ARG B 1 42 ? -7.988 -1.82 -6.035 1 98.5 42 ARG B N 1
ATOM 1149 C CA . ARG B 1 42 ? -8.289 -2.822 -7.055 1 98.5 42 ARG B CA 1
ATOM 1150 C C . ARG B 1 42 ? -7.25 -2.801 -8.164 1 98.5 42 ARG B C 1
ATOM 1152 O O . ARG B 1 42 ? -6.789 -3.854 -8.617 1 98.5 42 ARG B O 1
ATOM 1159 N N . ALA B 1 43 ? -6.844 -1.689 -8.625 1 98.31 43 ALA B N 1
ATOM 1160 C CA . ALA B 1 43 ? -5.801 -1.561 -9.641 1 98.31 43 ALA B CA 1
ATOM 1161 C C . ALA B 1 43 ? -4.484 -2.16 -9.156 1 98.31 43 ALA B C 1
ATOM 1163 O O . ALA B 1 43 ? -3.816 -2.887 -9.898 1 98.31 43 ALA B O 1
ATOM 1164 N N . PHE B 1 44 ? -4.164 -1.862 -7.934 1 97.75 44 PHE B N 1
ATOM 1165 C CA . PHE B 1 44 ? -2.959 -2.406 -7.316 1 97.75 44 PHE B CA 1
ATOM 1166 C C . PHE B 1 44 ? -3.023 -3.928 -7.254 1 97.75 44 PHE B C 1
ATOM 1168 O O . PHE B 1 44 ? -2.062 -4.609 -7.621 1 97.75 44 PHE B O 1
ATOM 1175 N N . GLN B 1 45 ? -4.129 -4.402 -6.824 1 97.81 45 GLN B N 1
ATOM 1176 C CA . GLN B 1 45 ? -4.363 -5.84 -6.715 1 97.81 45 GLN B CA 1
ATOM 1177 C C . GLN B 1 45 ? -4.137 -6.535 -8.055 1 97.81 45 GLN B C 1
ATOM 1179 O O . GLN B 1 45 ? -3.414 -7.531 -8.125 1 97.81 45 GLN B O 1
ATOM 1184 N N . LEU B 1 46 ? -4.684 -5.992 -9.008 1 97.31 46 LEU B N 1
ATOM 1185 C CA . LEU B 1 46 ? -4.602 -6.594 -10.336 1 97.31 46 LEU B CA 1
ATOM 1186 C C . LEU B 1 46 ? -3.199 -6.449 -10.914 1 97.31 46 LEU B C 1
ATOM 1188 O O . LEU B 1 46 ? -2.67 -7.391 -11.508 1 97.31 46 LEU B O 1
ATOM 1192 N N . SER B 1 47 ? -2.578 -5.359 -10.719 1 96.88 47 SER B N 1
ATOM 1193 C CA . SER B 1 47 ? -1.248 -5.109 -11.266 1 96.88 47 SER B CA 1
ATOM 1194 C C . SER B 1 47 ? -0.207 -6.023 -10.633 1 96.88 47 SER B C 1
ATOM 1196 O O . SER B 1 47 ? 0.792 -6.371 -11.266 1 96.88 47 SER B O 1
ATOM 1198 N N . CYS B 1 48 ? -0.484 -6.387 -9.43 1 96.62 48 CYS B N 1
ATOM 1199 C CA . CYS B 1 48 ? 0.458 -7.223 -8.695 1 96.62 48 CYS B CA 1
ATOM 1200 C C . CYS B 1 48 ? -0.011 -8.672 -8.664 1 96.62 48 CYS B C 1
ATOM 1202 O O . CYS B 1 48 ? 0.637 -9.523 -8.047 1 96.62 48 CYS B O 1
ATOM 1204 N N . ASN B 1 49 ? -1.135 -8.945 -9.211 1 95.81 49 ASN B N 1
ATOM 1205 C CA . ASN B 1 49 ? -1.723 -10.281 -9.234 1 95.81 49 ASN B CA 1
ATOM 1206 C C . ASN B 1 49 ? -1.917 -10.836 -7.824 1 95.81 49 ASN B C 1
ATOM 1208 O O . ASN B 1 49 ? -1.519 -11.969 -7.535 1 95.81 49 ASN B O 1
ATOM 1212 N N . LEU B 1 50 ? -2.486 -10 -7.027 1 9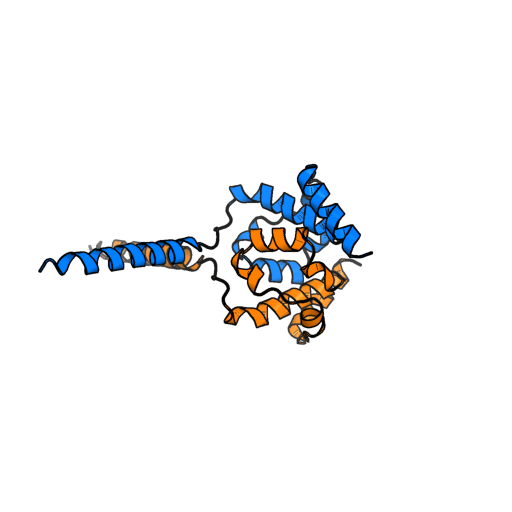6.69 50 LEU B N 1
ATOM 1213 C CA . LEU B 1 50 ? -2.707 -10.398 -5.641 1 96.69 50 LEU B CA 1
ATOM 1214 C C . LEU B 1 50 ? -4.102 -10.984 -5.461 1 96.69 50 LEU B C 1
ATOM 1216 O O . LEU B 1 50 ? -5.066 -10.5 -6.059 1 96.69 50 LEU B O 1
ATOM 1220 N N . PRO B 1 51 ? -4.16 -12.016 -4.586 1 96.81 51 PRO B N 1
ATOM 1221 C CA . PRO B 1 51 ? -5.512 -12.344 -4.129 1 96.81 51 PRO B CA 1
ATOM 1222 C C . PRO B 1 51 ? -6.141 -11.227 -3.297 1 96.81 51 PRO B C 1
ATOM 1224 O O . PRO B 1 51 ? -5.426 -10.438 -2.68 1 96.81 51 PRO B O 1
ATOM 1227 N N . SER B 1 52 ? -7.5 -11.156 -3.27 1 96.69 52 SER B N 1
ATOM 1228 C CA . SER B 1 52 ? -8.172 -10.078 -2.553 1 96.69 52 SER B CA 1
ATOM 1229 C C . SER B 1 52 ? -7.93 -10.18 -1.05 1 96.69 52 SER B C 1
ATOM 1231 O O . SER B 1 52 ? -8.039 -9.18 -0.331 1 96.69 52 SER B O 1
ATOM 1233 N N . SER B 1 53 ? -7.512 -11.312 -0.644 1 95.81 53 SER B N 1
ATOM 1234 C CA . SER B 1 53 ? -7.285 -11.516 0.784 1 95.81 53 SER B CA 1
ATOM 1235 C C . SER B 1 53 ? -6.074 -10.727 1.27 1 95.81 53 SER B C 1
ATOM 1237 O O . SER B 1 53 ? -5.875 -10.562 2.475 1 95.81 53 SER B O 1
ATOM 1239 N N . PHE B 1 54 ? -5.293 -10.195 0.321 1 96.56 54 PHE B N 1
ATOM 1240 C CA . PHE B 1 54 ? -4.117 -9.43 0.736 1 96.56 54 PHE B CA 1
ATOM 1241 C C . PHE B 1 54 ? -4.516 -8.273 1.638 1 96.56 54 PHE B C 1
ATOM 1243 O O . PHE B 1 54 ? -3.73 -7.832 2.479 1 96.56 54 PHE B O 1
ATOM 1250 N N . ILE B 1 55 ? -5.754 -7.742 1.519 1 96.94 55 ILE B N 1
ATOM 1251 C CA . ILE B 1 55 ? -6.211 -6.543 2.215 1 96.94 55 ILE B CA 1
ATOM 1252 C C . ILE B 1 55 ? -6.379 -6.848 3.703 1 96.94 55 ILE B C 1
ATOM 1254 O O . ILE B 1 55 ? -6.434 -5.93 4.527 1 96.94 55 ILE B O 1
ATOM 1258 N N . GLU B 1 56 ? -6.422 -8.086 4.039 1 94.88 56 GLU B N 1
ATOM 1259 C CA . GLU B 1 56 ? -6.688 -8.484 5.422 1 94.88 56 GLU B CA 1
ATOM 1260 C C . GLU B 1 56 ? -5.402 -8.906 6.129 1 94.88 56 GLU B C 1
ATOM 1262 O O . GLU B 1 56 ? -5.398 -9.117 7.344 1 94.88 56 GLU B O 1
ATOM 1267 N N . LYS B 1 57 ? -4.363 -9.094 5.391 1 94.69 57 LYS B N 1
ATOM 1268 C CA . LYS B 1 57 ? -3.104 -9.508 6.004 1 94.69 57 LYS B CA 1
ATOM 1269 C C . LYS B 1 57 ? -2.605 -8.469 7 1 94.69 57 LYS B C 1
ATOM 1271 O O . LYS B 1 57 ? -2.715 -7.262 6.754 1 94.69 57 LYS B O 1
ATOM 1276 N N . GLU B 1 58 ? -2.02 -8.969 8.016 1 95.12 58 GLU B N 1
ATOM 1277 C CA . GLU B 1 58 ? -1.524 -8.102 9.078 1 95.12 58 GLU B CA 1
ATOM 1278 C C . GLU B 1 58 ? -0.5 -7.102 8.547 1 95.12 58 GLU B C 1
ATOM 1280 O O . GLU B 1 58 ? -0.555 -5.914 8.867 1 95.12 58 GLU B O 1
ATOM 1285 N N . ALA B 1 59 ? 0.417 -7.559 7.758 1 96 59 ALA B N 1
ATOM 1286 C CA . ALA B 1 59 ? 1.451 -6.688 7.203 1 96 59 ALA B CA 1
ATOM 1287 C C . ALA B 1 59 ? 0.842 -5.602 6.324 1 96 59 ALA B C 1
ATOM 1289 O O . ALA B 1 59 ? 1.342 -4.473 6.281 1 96 59 ALA B O 1
ATOM 1290 N N . THR B 1 60 ? -0.248 -5.934 5.586 1 96.75 60 THR B N 1
ATOM 1291 C CA . THR B 1 60 ? -0.956 -4.941 4.789 1 96.75 60 THR B CA 1
ATOM 1292 C C . THR B 1 60 ? -1.574 -3.869 5.684 1 96.75 60 THR B C 1
ATOM 1294 O O . THR B 1 60 ? -1.376 -2.674 5.461 1 96.75 60 THR B O 1
ATOM 1297 N N . ILE B 1 61 ? -2.215 -4.301 6.695 1 95.62 61 ILE B N 1
ATOM 1298 C CA . ILE B 1 61 ? -2.898 -3.395 7.609 1 95.62 61 ILE B CA 1
ATOM 1299 C C . ILE B 1 61 ? -1.879 -2.48 8.289 1 95.62 61 ILE B C 1
ATOM 1301 O O . ILE B 1 61 ? -2.092 -1.271 8.391 1 95.62 61 ILE B O 1
ATOM 1305 N N . ARG B 1 62 ? -0.798 -2.965 8.672 1 95.06 62 ARG B N 1
ATOM 1306 C CA . ARG B 1 62 ? 0.228 -2.174 9.344 1 95.06 62 ARG B CA 1
ATOM 1307 C C . ARG B 1 62 ? 0.861 -1.17 8.391 1 95.06 62 ARG B C 1
ATOM 1309 O O . ARG B 1 62 ? 1.136 -0.03 8.766 1 95.06 62 ARG B O 1
ATOM 1316 N N . LEU B 1 63 ? 1.124 -1.618 7.188 1 96.38 63 LEU B N 1
ATOM 1317 C CA . LEU B 1 63 ? 1.668 -0.696 6.195 1 96.38 63 LEU B CA 1
ATOM 1318 C C . LEU B 1 63 ? 0.702 0.454 5.934 1 96.38 63 LEU B C 1
ATOM 1320 O O . LEU B 1 63 ? 1.098 1.622 5.965 1 96.38 63 LEU B O 1
ATOM 1324 N N . PHE B 1 64 ? -0.588 0.126 5.727 1 95.69 64 PHE B N 1
ATOM 1325 C CA . PHE B 1 64 ? -1.573 1.151 5.398 1 95.69 64 PHE B CA 1
ATOM 1326 C C . PHE B 1 64 ? -1.803 2.078 6.59 1 95.69 64 PHE B C 1
ATOM 1328 O O . PHE B 1 64 ? -1.962 3.289 6.418 1 95.69 64 PHE B O 1
ATOM 1335 N N . THR B 1 65 ? -1.773 1.55 7.777 1 93.62 65 THR B N 1
ATOM 1336 C CA . THR B 1 65 ? -1.869 2.367 8.984 1 93.62 65 THR B CA 1
ATOM 1337 C C . THR B 1 65 ? -0.695 3.338 9.07 1 93.62 65 THR B C 1
ATOM 1339 O O . THR B 1 65 ? -0.874 4.504 9.422 1 93.62 65 THR B O 1
ATOM 1342 N N . PHE B 1 66 ? 0.426 2.805 8.773 1 92.88 66 PHE B N 1
ATOM 1343 C CA . PHE B 1 66 ? 1.625 3.633 8.812 1 92.88 66 PHE B CA 1
ATOM 1344 C C . PHE B 1 66 ? 1.542 4.754 7.785 1 92.88 66 PHE B C 1
ATOM 1346 O O . PHE B 1 66 ? 1.949 5.887 8.062 1 92.88 66 PHE B O 1
ATOM 1353 N N . LEU B 1 67 ? 1.03 4.426 6.602 1 92.62 67 LEU B N 1
ATOM 1354 C CA . LEU B 1 67 ? 0.938 5.414 5.535 1 92.62 67 LEU B CA 1
ATOM 1355 C C . LEU B 1 67 ? -0.144 6.445 5.84 1 92.62 67 LEU B C 1
ATOM 1357 O O . LEU B 1 67 ? 0.053 7.641 5.621 1 92.62 67 LEU B O 1
ATOM 1361 N N . ASN B 1 68 ? -1.253 5.945 6.281 1 90.5 68 ASN B N 1
ATOM 1362 C CA . ASN B 1 68 ? -2.408 6.773 6.602 1 90.5 68 ASN B CA 1
ATOM 1363 C C . ASN B 1 68 ? -3.35 6.07 7.578 1 90.5 68 ASN B C 1
ATOM 1365 O O . ASN B 1 68 ? -4.188 5.27 7.164 1 90.5 68 ASN B O 1
ATOM 1369 N N . PRO B 1 69 ? -3.268 6.414 8.797 1 89.81 69 PRO B N 1
ATOM 1370 C CA . PRO B 1 69 ? -4.031 5.68 9.812 1 89.81 69 PRO B CA 1
ATOM 1371 C C . PRO B 1 69 ? -5.543 5.809 9.617 1 89.81 69 PRO B C 1
ATOM 1373 O O . PRO B 1 69 ? -6.297 4.926 10.031 1 89.81 69 PRO B O 1
ATOM 1376 N N . ASP B 1 70 ? -5.996 6.766 8.914 1 87.94 70 ASP B N 1
ATOM 1377 C CA . ASP B 1 70 ? -7.43 6.977 8.727 1 87.94 70 ASP B CA 1
ATOM 1378 C C . ASP B 1 70 ? -8.008 5.977 7.73 1 87.94 70 ASP B C 1
ATOM 1380 O O . ASP B 1 70 ? -9.219 5.766 7.688 1 87.94 70 ASP B O 1
ATOM 1384 N N . VAL B 1 71 ? -7.141 5.395 6.977 1 92.88 71 VAL B N 1
ATOM 1385 C CA . VAL B 1 71 ? -7.625 4.605 5.848 1 92.88 71 VAL B CA 1
ATOM 1386 C C . VAL B 1 71 ? -8.195 3.283 6.348 1 92.88 71 VAL B C 1
ATOM 1388 O O . VAL B 1 71 ? -9.016 2.658 5.672 1 92.88 71 VAL B O 1
ATOM 1391 N N . ILE B 1 72 ? -7.828 2.883 7.539 1 93.19 72 ILE B N 1
ATOM 1392 C CA . ILE B 1 72 ? -8.117 1.534 8.016 1 93.19 72 ILE B CA 1
ATOM 1393 C C . ILE B 1 72 ? -9.625 1.342 8.141 1 93.19 72 ILE B C 1
ATOM 1395 O O . ILE B 1 72 ? -10.148 0.265 7.84 1 93.19 72 ILE B O 1
ATOM 1399 N N . GLN B 1 73 ? -10.336 2.311 8.461 1 93.31 73 GLN B N 1
ATOM 1400 C CA . GLN B 1 73 ? -11.773 2.191 8.648 1 93.31 73 GLN B CA 1
ATOM 1401 C C . GLN B 1 73 ? -12.508 2.156 7.309 1 93.31 73 GLN B C 1
ATOM 1403 O O . GLN B 1 73 ? -13.695 1.833 7.254 1 93.31 73 GLN B O 1
ATOM 1408 N N . TYR B 1 74 ? -11.789 2.383 6.309 1 95.31 74 TYR B N 1
ATOM 1409 C CA . TYR B 1 74 ? -12.438 2.463 5.004 1 95.31 74 TYR B CA 1
ATOM 1410 C C . TYR B 1 74 ? -11.984 1.326 4.098 1 95.31 74 TYR B C 1
ATOM 1412 O O . TYR B 1 74 ? -12.375 1.26 2.93 1 95.31 74 TYR B O 1
ATOM 1420 N N . LEU B 1 75 ? -11.18 0.455 4.605 1 97.12 75 LEU B N 1
ATOM 1421 C CA . LEU B 1 75 ? -10.719 -0.67 3.799 1 97.12 75 LEU B CA 1
ATOM 1422 C C . LEU B 1 75 ? -11.875 -1.596 3.445 1 97.12 75 LEU B C 1
ATOM 1424 O O . LEU B 1 75 ? -12.758 -1.84 4.273 1 97.12 75 LEU B O 1
ATOM 1428 N N . PRO B 1 76 ? -11.852 -2.068 2.258 1 97.81 76 PRO B N 1
ATOM 1429 C CA . PRO B 1 76 ? -12.883 -3.021 1.838 1 97.81 76 PRO B CA 1
ATOM 1430 C C . PRO B 1 76 ? -12.641 -4.43 2.375 1 97.81 76 PRO B C 1
ATOM 1432 O O . PRO B 1 76 ? -11.523 -4.75 2.789 1 97.81 76 PRO B O 1
ATOM 1435 N N . THR B 1 77 ? -13.711 -5.199 2.365 1 97.62 77 THR B N 1
ATOM 1436 C CA . THR B 1 77 ? -13.539 -6.645 2.441 1 97.62 77 THR B CA 1
ATOM 1437 C C . THR B 1 77 ? -13.016 -7.199 1.121 1 97.62 77 THR B C 1
ATOM 1439 O O . THR B 1 77 ? -13.102 -6.531 0.086 1 97.62 77 THR B O 1
ATOM 1442 N N . PRO B 1 78 ? -12.453 -8.43 1.19 1 98 78 PRO B N 1
ATOM 1443 C CA . PRO B 1 78 ? -12.039 -9.062 -0.065 1 98 78 PRO B CA 1
ATOM 1444 C C . PRO B 1 78 ? -13.164 -9.141 -1.089 1 98 78 PRO B C 1
ATOM 1446 O O . PRO B 1 78 ? -12.953 -8.859 -2.271 1 98 78 PRO B O 1
ATOM 1449 N N . ARG B 1 79 ? -14.297 -9.422 -0.649 1 98.12 79 ARG B N 1
ATOM 1450 C CA . ARG B 1 79 ? -15.445 -9.516 -1.546 1 98.12 79 ARG B CA 1
ATOM 1451 C C . ARG B 1 79 ? -15.766 -8.164 -2.168 1 98.12 79 ARG B C 1
ATOM 1453 O O . ARG B 1 79 ? -16.047 -8.07 -3.367 1 98.12 79 ARG B O 1
ATOM 1460 N N . GLU B 1 80 ? -15.789 -7.164 -1.367 1 98.19 80 GLU B N 1
ATOM 1461 C CA . GLU B 1 80 ? -16.031 -5.82 -1.879 1 98.19 80 GLU B CA 1
ATOM 1462 C C . GLU B 1 80 ? -14.969 -5.422 -2.904 1 98.19 80 GLU B C 1
ATOM 1464 O O . GLU B 1 80 ? -15.289 -4.793 -3.918 1 98.19 80 GLU B O 1
ATOM 1469 N N . LEU B 1 81 ? -13.789 -5.762 -2.59 1 98.25 81 LEU B N 1
ATOM 1470 C CA . LEU B 1 81 ? -12.695 -5.426 -3.49 1 98.25 81 LEU B CA 1
ATOM 1471 C C . LEU B 1 81 ? -12.859 -6.125 -4.836 1 98.25 81 LEU B C 1
ATOM 1473 O O . LEU B 1 81 ? -12.68 -5.512 -5.887 1 98.25 81 LEU B O 1
ATOM 1477 N N . ASP B 1 82 ? -13.188 -7.367 -4.828 1 97.88 82 ASP B N 1
ATOM 1478 C CA . ASP B 1 82 ? -13.344 -8.164 -6.039 1 97.88 82 ASP B CA 1
ATOM 1479 C C . ASP B 1 82 ? -14.484 -7.633 -6.902 1 97.88 82 ASP B C 1
ATOM 1481 O O . ASP B 1 82 ? -14.5 -7.84 -8.117 1 97.88 82 ASP B O 1
ATOM 1485 N N . ALA B 1 83 ? -15.367 -6.949 -6.234 1 98.06 83 ALA B N 1
ATOM 1486 C CA . ALA B 1 83 ? -16.562 -6.477 -6.934 1 98.06 83 ALA B CA 1
ATOM 1487 C C . ALA B 1 83 ? -16.297 -5.156 -7.645 1 98.06 83 ALA B C 1
ATOM 1489 O O . ALA B 1 83 ? -17.109 -4.688 -8.438 1 98.06 83 ALA B O 1
ATOM 1490 N N . VAL B 1 84 ? -15.203 -4.551 -7.371 1 98.06 84 VAL B N 1
ATOM 1491 C CA . VAL B 1 84 ? -14.883 -3.254 -7.957 1 98.06 84 VAL B CA 1
ATOM 1492 C C . VAL B 1 84 ? -14.57 -3.422 -9.445 1 98.06 84 VAL B C 1
ATOM 1494 O O . VAL B 1 84 ? -13.703 -4.215 -9.812 1 98.06 84 VAL B O 1
ATOM 1497 N N . VAL B 1 85 ? -15.242 -2.66 -10.234 1 97.19 85 VAL B N 1
ATOM 1498 C CA . VAL B 1 85 ? -15.016 -2.629 -11.672 1 97.19 85 VAL B CA 1
ATOM 1499 C C . VAL B 1 85 ? -14.195 -1.396 -12.039 1 97.19 85 VAL B C 1
ATOM 1501 O O . VAL B 1 85 ? -14.539 -0.276 -11.656 1 97.19 85 VAL B O 1
ATOM 1504 N N . LEU B 1 86 ? -13.141 -1.672 -12.797 1 97.5 86 LEU B N 1
ATOM 1505 C CA . LEU B 1 86 ? -12.258 -0.569 -13.164 1 97.5 86 LEU B CA 1
ATOM 1506 C C . LEU B 1 86 ? -12.656 0.021 -14.516 1 97.5 86 LEU B C 1
ATOM 1508 O O . LEU B 1 86 ? -13.039 -0.712 -15.43 1 97.5 86 LEU B O 1
ATOM 1512 N N . ASP B 1 87 ? -12.547 1.312 -14.492 1 95.25 87 ASP B N 1
ATOM 1513 C CA . ASP B 1 87 ? -12.719 1.947 -15.797 1 95.25 87 ASP B CA 1
ATOM 1514 C C . ASP B 1 87 ? -11.516 1.692 -16.703 1 95.25 87 ASP B C 1
ATOM 1516 O O . ASP B 1 87 ? -10.5 1.155 -16.25 1 95.25 87 ASP B O 1
ATOM 1520 N N . GLU B 1 88 ? -11.641 2.078 -17.906 1 94.38 88 GLU B N 1
ATOM 1521 C CA . GLU B 1 88 ? -10.625 1.79 -18.922 1 94.38 88 GLU B CA 1
ATOM 1522 C C . GLU B 1 88 ? -9.312 2.504 -18.594 1 94.38 88 GLU B C 1
ATOM 1524 O O . GLU B 1 88 ? -8.227 1.945 -18.797 1 94.38 88 GLU B O 1
ATOM 1529 N N . ALA B 1 89 ? -9.383 3.713 -18.141 1 92.88 89 ALA B N 1
ATOM 1530 C CA . ALA B 1 89 ? -8.18 4.477 -17.828 1 92.88 89 ALA B CA 1
ATOM 1531 C C . ALA B 1 89 ? -7.367 3.797 -16.734 1 92.88 89 ALA B C 1
ATOM 1533 O O . ALA B 1 89 ? -6.141 3.684 -16.828 1 92.88 89 ALA B O 1
ATOM 1534 N N . THR B 1 90 ? -8.078 3.352 -15.719 1 94.25 90 THR B N 1
ATOM 1535 C CA . THR B 1 90 ? -7.391 2.674 -14.625 1 94.25 90 THR B CA 1
ATOM 1536 C C . THR B 1 90 ? -6.887 1.305 -15.07 1 94.25 90 THR B C 1
ATOM 1538 O O . THR B 1 90 ? -5.809 0.871 -14.656 1 94.25 90 THR B O 1
ATOM 1541 N N . MET B 1 91 ? -7.605 0.6 -15.906 1 95 91 MET B N 1
ATOM 1542 C CA . MET B 1 91 ? -7.168 -0.69 -16.438 1 95 91 MET B CA 1
ATOM 1543 C C . MET B 1 91 ? -5.91 -0.533 -17.281 1 95 91 MET B C 1
ATOM 1545 O O . MET B 1 91 ? -5.055 -1.418 -17.297 1 95 91 MET B O 1
ATOM 1549 N N . ALA B 1 92 ? -5.828 0.571 -17.953 1 93.12 92 ALA B N 1
ATOM 1550 C CA . ALA B 1 92 ? -4.629 0.833 -18.734 1 93.12 92 ALA B CA 1
ATOM 1551 C C . ALA B 1 92 ? -3.395 0.921 -17.844 1 93.12 92 ALA B C 1
ATOM 1553 O O . ALA B 1 92 ? -2.314 0.455 -18.203 1 93.12 92 ALA B O 1
ATOM 1554 N N . GLU B 1 93 ? -3.568 1.526 -16.734 1 89.38 93 GLU B N 1
ATOM 1555 C CA . GLU B 1 93 ? -2.504 1.585 -15.734 1 89.38 93 GLU B CA 1
ATOM 1556 C C . GLU B 1 93 ? -2.043 0.185 -15.336 1 89.38 93 GLU B C 1
ATOM 1558 O O . GLU B 1 93 ? -0.841 -0.073 -15.242 1 89.38 93 GLU B O 1
ATOM 1563 N N . VAL B 1 94 ? -2.992 -0.728 -15.102 1 94.06 94 VAL B N 1
ATOM 1564 C CA . VAL B 1 94 ? -2.732 -2.105 -14.695 1 94.06 94 VAL B CA 1
ATOM 1565 C C . VAL B 1 94 ? -1.958 -2.832 -15.789 1 94.06 94 VAL B C 1
ATOM 1567 O O . VAL B 1 94 ? -0.972 -3.518 -15.516 1 94.06 94 VAL B O 1
ATOM 1570 N N . ARG B 1 95 ? -2.285 -2.59 -16.953 1 90.88 95 ARG B N 1
ATOM 1571 C CA . ARG B 1 95 ? -1.687 -3.287 -18.078 1 90.88 95 ARG B CA 1
ATOM 1572 C C . ARG B 1 95 ? -0.258 -2.812 -18.328 1 90.88 95 ARG B C 1
ATOM 1574 O O . ARG B 1 95 ? 0.604 -3.6 -18.719 1 90.88 95 ARG B O 1
ATOM 1581 N N . ARG B 1 96 ? -0.023 -1.602 -18.094 1 86.31 96 ARG B N 1
ATOM 1582 C CA . ARG B 1 96 ? 1.326 -1.074 -18.281 1 86.31 96 ARG B CA 1
ATOM 1583 C C . ARG B 1 96 ? 2.295 -1.694 -17.281 1 86.31 96 ARG B C 1
ATOM 1585 O O . ARG B 1 96 ? 3.465 -1.919 -17.594 1 86.31 96 ARG B O 1
ATOM 1592 N N . GLY B 1 97 ? 1.86 -1.922 -16.125 1 76.88 97 GLY B N 1
ATOM 1593 C CA . GLY B 1 97 ? 2.707 -2.551 -15.125 1 76.88 97 GLY B CA 1
ATOM 1594 C C . GLY B 1 97 ? 3.035 -3.998 -15.445 1 76.88 97 GLY B C 1
ATOM 1595 O O . GLY B 1 97 ? 4.09 -4.5 -15.055 1 76.88 97 GLY B O 1
ATOM 1596 N N . ALA B 1 98 ? 2.123 -4.676 -16.031 1 72.31 98 ALA B N 1
ATOM 1597 C CA . ALA B 1 98 ? 2.318 -6.074 -16.406 1 72.31 98 ALA B CA 1
ATOM 1598 C C . ALA B 1 98 ? 3.367 -6.211 -17.5 1 72.31 98 ALA B C 1
ATOM 1600 O O . ALA B 1 98 ? 4.098 -7.203 -17.547 1 72.31 98 ALA B O 1
ATOM 1601 N N . ARG B 1 99 ? 3.498 -5.27 -18.25 1 63.09 99 ARG B N 1
ATOM 1602 C CA . ARG B 1 99 ? 4.414 -5.32 -19.375 1 63.09 99 ARG B CA 1
ATOM 1603 C C . ARG B 1 99 ? 5.855 -5.098 -18.922 1 63.09 99 ARG B C 1
ATOM 1605 O O . ARG B 1 99 ? 6.789 -5.605 -19.547 1 63.09 99 ARG B O 1
ATOM 1612 N N . THR B 1 100 ? 5.98 -4.348 -17.938 1 57.03 100 THR B N 1
ATOM 1613 C CA . THR B 1 100 ? 7.348 -4.062 -17.516 1 57.03 100 THR B CA 1
ATOM 1614 C C . THR B 1 100 ? 7.953 -5.27 -16.797 1 57.03 100 THR B C 1
ATOM 1616 O O . THR B 1 100 ? 9.172 -5.332 -16.609 1 57.03 100 THR B O 1
ATOM 1619 N N . GLN B 1 101 ? 7.191 -6.195 -16.297 1 54 101 GLN B N 1
ATOM 1620 C CA . GLN B 1 101 ? 7.699 -7.371 -15.594 1 54 101 GLN B CA 1
ATOM 1621 C C . GLN B 1 101 ? 8.117 -8.453 -16.578 1 54 101 GLN B C 1
ATOM 1623 O O . GLN B 1 101 ? 8.797 -9.414 -16.219 1 54 101 GLN B O 1
ATOM 1628 N N . ARG B 1 102 ? 7.73 -8.328 -17.875 1 42.09 102 ARG B N 1
ATOM 1629 C CA . ARG B 1 102 ? 8.172 -9.312 -18.859 1 42.09 102 ARG B CA 1
ATOM 1630 C C . ARG B 1 102 ? 9.531 -8.922 -19.438 1 42.09 102 ARG B C 1
ATOM 1632 O O . ARG B 1 102 ? 9.797 -7.746 -19.672 1 42.09 102 ARG B O 1
#

Organism: Pythium oligandrum (NCBI:txid41045)

Solvent-accessible surface area (backbone atoms only — not comparable to full-atom values): 11493 Å² total; per-residue (Å²): 135,88,70,72,65,64,63,56,55,52,52,52,50,49,49,51,47,48,50,50,64,55,55,68,44,43,72,74,63,50,79,85,46,38,66,58,49,51,52,35,49,41,33,30,31,61,44,66,70,48,65,54,61,52,67,70,25,56,33,41,46,52,35,45,37,71,55,28,61,56,47,64,84,61,58,64,52,41,66,59,44,70,66,61,79,75,54,69,74,53,47,51,42,25,53,55,34,52,54,69,77,101,138,87,70,73,66,64,62,58,54,53,53,53,51,48,47,49,46,47,48,48,60,55,56,65,41,43,72,72,63,49,80,86,46,38,66,59,48,52,51,34,50,41,33,30,30,59,43,66,69,49,64,54,62,53,67,71,25,55,33,41,46,52,35,46,37,70,55,29,60,59,47,64,84,60,60,66,53,42,67,59,46,70,65,60,78,76,54,68,74,55,46,50,41,25,52,55,36,52,54,70,76,103

Radius of gyration: 21.67 Å; Cα contacts (8 Å, |Δi|>4): 187; chains: 2; bounding box: 44×78×61 Å

Secondary structure (DSSP, 8-state):
---TTHHHHHHHHHHHHHHHHHHS------GGGHHHHHHHHHHHHHHTT--GGGGGSHHHHHHHHHH-GGGGGGPPPHHHHHTPPPPHHHHHHHHHHHHHT-/---TTHHHHHHHHHHHHHHHHHHS------GGGHHHHHHHHHHHHHHTT--GGGGGSHHHHHHHHHH-GGGGGGPPPHHHHHTPPPPHHHHHHHHHHHHHT-

pLDDT: mean 77.31, std 25.93, range [28.03, 98.5]